Protein AF-A0A3E0GYR3-F1 (afdb_monomer_lite)

Secondary structure (DSSP, 8-state):
--S--S-PPPSEEEEEEEEETTEEEEEEEEE-TTS-EEESSSTT-EEEBSSHHHHHHHHHHT---TTTTT-TT--TTTPPPSEEEEHHHHT-TTS-HHHHHHHHHHHHHHHHHTT--S-SSHHHHHHHHHHHEEE-GGGS-TTSTTTSTTTT-SEEEEEEEETTEEEEEEEEHHHHH---SS---BS-STT--EEBSSHHHHHHHHTSTT-HHHHSSTT---SGGGGS-SEEEEGGG--TT-TTSHHHHHHHHHHHHHHS-GGGG---S---HHHHHHHHHHHHHHHHHHTTT-EE-

pLDDT: mean 76.57, std 15.12, range [26.47, 97.25]

Structure (mmCIF, N/CA/C/O backbone):
data_AF-A0A3E0GYR3-F1
#
_entry.id   AF-A0A3E0GYR3-F1
#
loop_
_atom_site.group_PDB
_atom_site.id
_atom_site.type_symbol
_atom_site.label_atom_id
_atom_site.label_alt_id
_atom_site.label_comp_id
_atom_site.label_asym_id
_atom_site.label_entity_id
_atom_site.label_seq_id
_atom_site.pdbx_PDB_ins_code
_atom_site.Cartn_x
_atom_site.Cartn_y
_atom_site.Cartn_z
_atom_site.occupancy
_atom_site.B_iso_or_equiv
_atom_site.auth_seq_id
_atom_site.auth_comp_id
_atom_site.auth_asym_id
_atom_site.auth_atom_id
_atom_site.pdbx_PDB_model_num
ATOM 1 N N . MET A 1 1 ? 38.341 -3.680 -1.804 1.00 33.34 1 MET A N 1
ATOM 2 C CA . MET A 1 1 ? 36.900 -3.405 -1.669 1.00 33.34 1 MET A CA 1
ATOM 3 C C . MET A 1 1 ? 36.206 -4.503 -2.429 1.00 33.34 1 MET A C 1
ATOM 5 O O . MET A 1 1 ? 36.528 -4.699 -3.591 1.00 33.34 1 MET A O 1
ATOM 9 N N . ASP A 1 2 ? 35.433 -5.303 -1.711 1.00 26.47 2 ASP A N 1
ATOM 10 C CA . ASP A 1 2 ? 34.734 -6.471 -2.236 1.00 26.47 2 ASP A CA 1
ATOM 11 C C . ASP A 1 2 ? 33.527 -5.980 -3.048 1.00 26.47 2 ASP A C 1
ATOM 13 O O . ASP A 1 2 ? 32.798 -5.110 -2.576 1.00 26.47 2 ASP A O 1
ATOM 17 N N . VAL A 1 3 ? 33.331 -6.494 -4.261 1.00 30.94 3 VAL A N 1
ATOM 18 C CA . VAL A 1 3 ? 32.345 -6.014 -5.261 1.00 30.94 3 VAL A CA 1
ATOM 19 C C . VAL A 1 3 ? 30.900 -6.416 -4.887 1.00 30.94 3 VAL A C 1
ATOM 21 O O . VAL A 1 3 ? 29.985 -6.342 -5.685 1.00 30.94 3 VAL A O 1
ATOM 24 N N . ARG A 1 4 ? 30.658 -6.816 -3.634 1.00 36.50 4 ARG A N 1
ATOM 25 C CA . ARG A 1 4 ? 29.369 -7.326 -3.129 1.00 36.50 4 ARG A CA 1
ATOM 26 C C . ARG A 1 4 ? 28.503 -6.268 -2.439 1.00 36.50 4 ARG A C 1
ATOM 28 O O . ARG A 1 4 ? 27.653 -6.614 -1.630 1.00 36.50 4 ARG A O 1
ATOM 35 N N . ASN A 1 5 ? 28.755 -4.990 -2.709 1.00 43.59 5 ASN A N 1
ATOM 36 C CA . ASN A 1 5 ? 28.020 -3.865 -2.120 1.00 43.59 5 ASN A CA 1
ATOM 37 C C . ASN A 1 5 ? 27.373 -2.992 -3.211 1.00 43.59 5 ASN A C 1
ATOM 39 O O . ASN A 1 5 ? 27.304 -1.777 -3.070 1.00 43.59 5 ASN A O 1
ATOM 43 N N . THR A 1 6 ? 26.992 -3.608 -4.334 1.00 51.56 6 THR A N 1
ATOM 44 C CA . THR A 1 6 ? 26.521 -2.951 -5.566 1.00 51.56 6 THR A CA 1
ATOM 45 C C . THR A 1 6 ? 25.043 -2.564 -5.546 1.00 51.56 6 THR A C 1
ATOM 47 O O . THR A 1 6 ? 24.565 -2.014 -6.526 1.00 51.56 6 THR A O 1
ATOM 50 N N . GLY A 1 7 ? 24.305 -2.835 -4.464 1.00 69.38 7 GLY A N 1
ATOM 51 C CA . GLY A 1 7 ? 22.879 -2.494 -4.368 1.00 69.38 7 GLY A CA 1
ATOM 52 C C . GLY A 1 7 ? 21.954 -3.334 -5.259 1.00 69.38 7 GLY A C 1
ATOM 53 O O . GLY A 1 7 ? 20.740 -3.222 -5.134 1.00 69.38 7 GLY A O 1
ATOM 54 N N . VAL A 1 8 ? 22.509 -4.215 -6.098 1.00 78.50 8 VAL A N 1
ATOM 55 C CA . VAL A 1 8 ? 21.745 -5.154 -6.925 1.00 78.50 8 VAL A CA 1
ATOM 56 C C . VAL A 1 8 ? 21.226 -6.304 -6.046 1.00 78.50 8 VAL A C 1
ATOM 58 O O . VAL A 1 8 ? 21.999 -6.847 -5.243 1.00 78.50 8 VAL A O 1
ATOM 61 N N . PRO A 1 9 ? 19.939 -6.684 -6.160 1.00 85.69 9 PRO A N 1
ATOM 62 C CA . PRO A 1 9 ? 19.384 -7.826 -5.443 1.00 85.69 9 PRO A CA 1
ATOM 63 C C . PRO A 1 9 ? 20.113 -9.132 -5.787 1.00 85.69 9 PRO A C 1
ATOM 65 O O . PRO A 1 9 ? 20.732 -9.264 -6.841 1.00 85.69 9 PRO A O 1
ATOM 68 N N . ALA A 1 10 ? 20.028 -10.135 -4.911 1.00 89.81 10 ALA A N 1
ATOM 69 C CA . ALA A 1 10 ? 20.531 -11.467 -5.255 1.00 89.81 10 ALA A CA 1
ATOM 70 C C . ALA A 1 10 ? 19.731 -12.062 -6.437 1.00 89.81 10 ALA A C 1
ATOM 72 O O . ALA A 1 10 ? 18.551 -11.727 -6.578 1.00 89.81 10 ALA A O 1
ATOM 73 N N . PRO A 1 11 ? 20.318 -12.970 -7.241 1.00 92.56 11 PRO A N 1
ATOM 74 C CA . PRO A 1 11 ? 19.598 -13.619 -8.331 1.00 92.56 11 PRO A CA 1
ATOM 75 C C . PRO A 1 11 ? 18.278 -14.248 -7.867 1.00 92.56 11 PRO A C 1
ATOM 77 O O . PRO A 1 11 ? 18.233 -14.910 -6.824 1.00 92.56 11 PRO A O 1
ATOM 80 N N . GLY A 1 12 ? 17.213 -14.034 -8.636 1.00 91.81 12 GLY A N 1
ATOM 81 C CA . GLY A 1 12 ? 15.857 -14.470 -8.317 1.00 91.81 12 GLY A CA 1
ATOM 82 C C . GLY A 1 12 ? 14.785 -13.460 -8.722 1.00 91.81 12 GLY A C 1
ATOM 83 O O . GLY A 1 12 ? 15.059 -12.471 -9.401 1.00 91.81 12 GLY A O 1
ATOM 84 N N . LEU A 1 13 ? 13.555 -13.728 -8.288 1.00 92.62 13 LEU A N 1
ATOM 85 C CA . LEU A 1 13 ? 12.396 -12.871 -8.522 1.00 92.62 13 LEU A CA 1
ATOM 86 C C . LEU A 1 13 ? 12.092 -12.021 -7.295 1.00 92.62 13 LEU A C 1
ATOM 88 O O . LEU A 1 13 ? 12.067 -12.514 -6.166 1.00 92.62 13 LEU A O 1
ATOM 92 N N . TRP A 1 14 ? 11.814 -10.750 -7.545 1.00 92.00 14 TRP A N 1
ATOM 93 C CA . TRP A 1 14 ? 11.594 -9.733 -6.535 1.00 92.00 14 TRP A CA 1
ATOM 94 C C . TRP A 1 14 ? 10.319 -8.973 -6.850 1.00 92.00 14 TRP A C 1
ATOM 96 O O . TRP A 1 14 ? 10.160 -8.415 -7.934 1.00 92.00 14 TRP A O 1
ATOM 106 N N . LEU A 1 15 ? 9.412 -8.923 -5.878 1.00 91.44 15 LEU A N 1
ATOM 107 C CA . LEU A 1 15 ? 8.297 -7.994 -5.941 1.00 91.44 15 LEU A CA 1
ATOM 108 C C . LEU A 1 15 ? 8.830 -6.583 -5.681 1.00 91.44 15 LEU A C 1
ATOM 110 O O . LEU A 1 15 ? 9.558 -6.364 -4.708 1.00 91.44 15 LEU A O 1
ATOM 114 N N . MET A 1 16 ? 8.457 -5.637 -6.534 1.00 92.50 16 MET A N 1
ATOM 115 C CA . MET A 1 16 ? 8.940 -4.264 -6.469 1.00 92.50 16 MET A CA 1
ATOM 116 C C . MET A 1 16 ? 7.773 -3.286 -6.533 1.00 92.50 16 MET A C 1
ATOM 118 O O . MET A 1 16 ? 6.882 -3.416 -7.375 1.00 92.50 16 MET A O 1
ATOM 122 N N . GLY A 1 17 ? 7.783 -2.306 -5.633 1.00 90.62 17 GLY A N 1
ATOM 123 C CA . GLY A 1 17 ? 6.927 -1.133 -5.748 1.00 90.62 17 GLY A CA 1
ATOM 124 C C . GLY A 1 17 ? 7.540 -0.139 -6.725 1.00 90.62 17 GLY A C 1
ATOM 125 O O . GLY A 1 17 ? 8.752 0.071 -6.712 1.00 90.62 17 GLY A O 1
ATOM 126 N N . VAL A 1 18 ? 6.714 0.487 -7.556 1.00 91.12 18 VAL A N 1
ATOM 127 C CA . VAL A 1 18 ? 7.156 1.560 -8.452 1.00 91.12 18 VAL A CA 1
ATOM 128 C C . VAL A 1 18 ? 6.232 2.755 -8.291 1.00 91.12 18 VAL A C 1
ATOM 130 O O . VAL A 1 18 ? 5.006 2.607 -8.330 1.00 91.12 18 VAL A O 1
ATOM 133 N N . ARG A 1 19 ? 6.822 3.941 -8.124 1.00 87.12 19 ARG A N 1
ATOM 134 C CA . ARG A 1 19 ? 6.114 5.219 -8.134 1.00 87.12 19 ARG A CA 1
ATOM 135 C C . ARG A 1 19 ? 6.671 6.125 -9.219 1.00 87.12 19 ARG A C 1
ATOM 137 O O . ARG A 1 19 ? 7.857 6.432 -9.258 1.00 87.12 19 ARG A O 1
ATOM 144 N N . LEU A 1 20 ? 5.762 6.552 -10.078 1.00 87.88 20 LEU A N 1
ATOM 145 C CA . LEU A 1 20 ? 5.934 7.541 -11.127 1.00 87.88 20 LEU A CA 1
ATOM 146 C C . LEU A 1 20 ? 4.997 8.719 -10.812 1.00 87.88 20 LEU A C 1
ATOM 148 O O . LEU A 1 20 ? 4.094 8.588 -9.988 1.00 87.88 20 LEU A O 1
ATOM 152 N N . ALA A 1 21 ? 5.165 9.848 -11.501 1.00 79.50 21 ALA A N 1
ATOM 153 C CA . ALA A 1 21 ? 4.445 11.091 -11.190 1.00 79.50 21 ALA A CA 1
ATOM 154 C C . ALA A 1 21 ? 2.904 10.959 -11.146 1.00 79.50 21 ALA A C 1
ATOM 156 O O . ALA A 1 21 ? 2.248 11.603 -10.334 1.00 79.50 21 ALA A O 1
ATOM 157 N N . GLU A 1 22 ? 2.311 10.132 -12.013 1.00 80.94 22 GLU A N 1
ATOM 158 C CA . GLU A 1 22 ? 0.849 9.951 -12.101 1.00 80.94 22 GLU A CA 1
ATOM 159 C C . GLU A 1 22 ? 0.408 8.492 -11.899 1.00 80.94 22 GLU A C 1
ATOM 161 O O . GLU A 1 22 ? -0.774 8.175 -12.021 1.00 80.94 22 GLU A O 1
ATOM 166 N N . MET A 1 23 ? 1.346 7.582 -11.623 1.00 83.56 23 MET A N 1
ATOM 167 C CA . MET A 1 23 ? 1.076 6.146 -11.544 1.00 83.56 23 MET A CA 1
ATOM 168 C C . MET A 1 23 ? 1.883 5.517 -10.418 1.00 83.56 23 MET A C 1
ATOM 170 O O . MET A 1 23 ? 3.073 5.778 -10.264 1.00 83.56 23 MET A O 1
ATOM 174 N N . SER A 1 24 ? 1.258 4.625 -9.662 1.00 86.88 24 SER A N 1
ATOM 175 C CA . SER A 1 24 ? 1.957 3.815 -8.670 1.00 86.88 24 SER A CA 1
ATOM 176 C C . SER A 1 24 ? 1.371 2.418 -8.632 1.00 86.88 24 SER A C 1
ATOM 178 O O . SER A 1 24 ? 0.174 2.249 -8.861 1.00 86.88 24 SER A O 1
ATOM 180 N N . GLY A 1 25 ? 2.206 1.431 -8.343 1.00 87.25 25 GLY A N 1
ATOM 181 C CA . GLY A 1 25 ? 1.768 0.047 -8.275 1.00 87.25 25 GLY A CA 1
ATOM 182 C C . GLY A 1 25 ? 2.920 -0.913 -8.036 1.00 87.25 25 GLY A C 1
ATOM 183 O O . GLY A 1 25 ? 3.979 -0.540 -7.526 1.00 87.25 25 GLY A O 1
ATOM 184 N N . LEU A 1 26 ? 2.686 -2.161 -8.409 1.00 91.38 26 LEU A N 1
ATOM 185 C CA . LEU A 1 26 ? 3.571 -3.292 -8.215 1.00 91.38 26 LEU A CA 1
ATOM 186 C C . LEU A 1 26 ? 3.983 -3.882 -9.559 1.00 91.38 26 LEU A C 1
ATOM 188 O O . LEU A 1 26 ? 3.209 -3.904 -10.516 1.00 91.38 26 LEU A O 1
ATOM 192 N N . THR A 1 27 ? 5.200 -4.401 -9.602 1.00 96.00 27 THR A N 1
ATOM 193 C CA . THR A 1 27 ? 5.708 -5.209 -10.708 1.00 96.00 27 THR A CA 1
ATOM 194 C C . THR A 1 27 ? 6.648 -6.287 -10.171 1.00 96.00 27 THR A C 1
ATOM 196 O O . THR A 1 27 ? 7.005 -6.277 -8.988 1.00 96.00 27 THR A O 1
ATOM 199 N N . VAL A 1 28 ? 7.065 -7.217 -11.028 1.00 95.25 28 VAL A N 1
ATOM 200 C CA . VAL A 1 28 ? 8.081 -8.219 -10.685 1.00 95.25 28 VAL A CA 1
ATOM 201 C C . VAL A 1 28 ? 9.364 -7.912 -11.438 1.00 95.25 28 VAL A C 1
ATOM 203 O O . VAL A 1 28 ? 9.349 -7.743 -12.655 1.00 95.25 28 VAL A O 1
ATOM 206 N N . LEU A 1 29 ? 10.468 -7.853 -10.703 1.00 94.94 29 LEU A N 1
ATOM 207 C CA . LEU A 1 29 ? 11.824 -7.774 -11.224 1.00 94.94 29 LEU A CA 1
ATOM 208 C C . LEU A 1 29 ? 12.470 -9.155 -11.123 1.00 94.94 29 LEU A C 1
ATOM 210 O O . LEU A 1 29 ? 12.480 -9.769 -10.058 1.00 94.94 29 LEU A O 1
ATOM 214 N N . GLU A 1 30 ? 13.055 -9.623 -12.209 1.00 94.56 30 GLU A N 1
ATOM 215 C CA . GLU A 1 30 ? 13.951 -10.765 -12.216 1.00 94.56 30 GLU A CA 1
ATOM 216 C C . GLU A 1 30 ? 15.395 -10.290 -12.316 1.00 94.56 30 GLU A C 1
ATOM 218 O O . GLU A 1 30 ? 15.739 -9.487 -13.184 1.00 94.56 30 GLU A O 1
ATOM 223 N N . VAL A 1 31 ? 16.235 -10.842 -11.446 1.00 94.19 31 VAL A N 1
ATOM 224 C CA . VAL A 1 31 ? 17.689 -10.738 -11.522 1.00 94.19 31 VAL A CA 1
ATOM 225 C C . VAL A 1 31 ? 18.227 -12.108 -11.917 1.00 94.19 31 VAL A C 1
ATOM 227 O O . VAL A 1 31 ? 18.121 -13.067 -11.148 1.00 94.19 31 VAL A O 1
ATOM 230 N N . ALA A 1 32 ? 18.783 -12.225 -13.118 1.00 92.50 32 ALA A N 1
ATOM 231 C CA . ALA A 1 32 ? 19.376 -13.467 -13.595 1.00 92.50 32 ALA A CA 1
ATOM 232 C C . ALA A 1 32 ? 20.734 -13.754 -12.920 1.00 92.50 32 ALA A C 1
ATOM 234 O O . ALA A 1 32 ? 21.337 -12.896 -12.276 1.00 92.50 32 ALA A O 1
ATOM 235 N N . GLU A 1 33 ? 21.251 -14.979 -13.075 1.00 91.81 33 GLU A N 1
ATOM 236 C CA . GLU A 1 33 ? 22.566 -15.359 -12.525 1.00 91.81 33 GLU A CA 1
ATOM 237 C C . GLU A 1 33 ? 23.735 -14.571 -13.136 1.00 91.81 33 GLU A C 1
ATOM 239 O O . GLU A 1 33 ? 24.784 -14.445 -12.505 1.00 91.81 33 GLU A O 1
ATOM 244 N N . ASP A 1 34 ? 23.565 -14.058 -14.357 1.00 92.44 34 ASP A N 1
ATOM 245 C CA . ASP A 1 34 ? 24.532 -13.198 -15.044 1.00 92.44 34 ASP A CA 1
ATOM 246 C C . ASP A 1 34 ? 24.321 -11.704 -14.756 1.00 92.44 34 ASP A C 1
ATOM 248 O O . ASP A 1 34 ? 24.911 -10.868 -15.436 1.00 92.44 34 ASP A O 1
ATOM 252 N N . GLU A 1 35 ? 23.506 -11.392 -13.743 1.00 88.81 35 GLU A N 1
ATOM 253 C CA . GLU A 1 35 ? 23.135 -10.041 -13.310 1.00 88.81 35 GLU A CA 1
ATOM 254 C C . GLU A 1 35 ? 22.279 -9.266 -14.328 1.00 88.81 35 GLU A C 1
ATOM 256 O O . GLU A 1 35 ? 21.992 -8.093 -14.102 1.00 88.81 35 GLU A O 1
ATOM 261 N N . SER A 1 36 ? 21.804 -9.905 -15.408 1.00 92.06 36 SER A N 1
ATOM 262 C CA . SER A 1 36 ? 20.836 -9.267 -16.305 1.00 92.06 36 SER A CA 1
ATOM 263 C C . SER A 1 36 ? 19.477 -9.075 -15.626 1.00 92.06 36 SER A C 1
ATOM 265 O O . SER A 1 36 ? 19.015 -9.920 -14.852 1.00 92.06 36 SER A O 1
ATOM 267 N N . LEU A 1 37 ? 18.840 -7.939 -15.917 1.00 94.00 37 LEU A N 1
ATOM 268 C CA . LEU A 1 37 ? 17.571 -7.539 -15.320 1.00 94.00 37 LEU A CA 1
ATOM 269 C C . LEU A 1 37 ? 16.428 -7.662 -16.325 1.00 94.00 37 LEU A C 1
ATOM 271 O O . LEU A 1 37 ? 16.539 -7.229 -17.473 1.00 94.00 37 LEU A O 1
ATOM 275 N N . ARG A 1 38 ? 15.304 -8.221 -15.877 1.00 95.00 38 ARG A N 1
ATOM 276 C CA . ARG A 1 38 ? 14.044 -8.247 -16.632 1.00 95.00 38 ARG A CA 1
ATOM 277 C C . ARG A 1 38 ? 12.907 -7.801 -15.730 1.00 95.00 38 ARG A C 1
ATOM 279 O O . ARG A 1 38 ? 12.867 -8.171 -14.563 1.00 95.00 38 ARG A O 1
ATOM 286 N N . VAL A 1 39 ? 11.966 -7.031 -16.259 1.00 96.19 39 VAL A N 1
ATOM 287 C CA . VAL A 1 39 ? 10.762 -6.619 -15.524 1.00 96.19 39 VAL A CA 1
ATOM 288 C C . VAL A 1 39 ? 9.528 -7.222 -16.169 1.00 96.19 39 VAL A C 1
ATOM 290 O O . VAL A 1 39 ? 9.485 -7.368 -17.391 1.00 96.19 39 VAL A O 1
ATOM 293 N N . LEU A 1 40 ? 8.534 -7.579 -15.358 1.00 96.75 40 LEU A N 1
ATOM 294 C CA . LEU A 1 40 ? 7.247 -8.089 -15.814 1.00 96.75 40 LEU A CA 1
ATOM 295 C C . LEU A 1 40 ? 6.595 -7.080 -16.757 1.00 96.75 40 LEU A C 1
ATOM 297 O O . LEU A 1 40 ? 6.274 -5.965 -16.356 1.00 96.75 40 LEU A O 1
ATOM 301 N N . GLY A 1 41 ? 6.399 -7.474 -18.010 1.00 96.56 41 GLY A N 1
ATOM 302 C CA . GLY A 1 41 ? 5.953 -6.564 -19.054 1.00 96.56 41 GLY A CA 1
ATOM 303 C C . GLY A 1 41 ? 6.051 -7.171 -20.449 1.00 96.56 41 GLY A C 1
ATOM 304 O O . GLY A 1 41 ? 6.446 -8.333 -20.599 1.00 96.56 41 GLY A O 1
ATOM 305 N N . PRO A 1 42 ? 5.710 -6.399 -21.491 1.00 94.25 42 PRO A N 1
ATOM 306 C CA . PRO A 1 42 ? 6.110 -6.728 -22.852 1.00 94.25 42 PRO A CA 1
ATOM 307 C C . PRO A 1 42 ? 7.637 -6.590 -23.003 1.00 94.25 42 PRO A C 1
ATOM 309 O O . PRO A 1 42 ? 8.315 -6.030 -22.145 1.00 94.25 42 PRO A O 1
ATOM 312 N N . GLU A 1 43 ? 8.200 -7.072 -24.111 1.00 90.00 43 GLU A N 1
ATOM 313 C CA . GLU A 1 43 ? 9.632 -6.904 -24.397 1.00 90.00 43 GLU A CA 1
ATOM 314 C C . GLU A 1 43 ? 10.023 -5.412 -24.397 1.00 90.00 43 GLU A C 1
ATOM 316 O O . GLU A 1 43 ? 9.488 -4.623 -25.179 1.00 90.00 43 GLU A O 1
ATOM 321 N N . GLY A 1 44 ? 10.935 -5.025 -23.495 1.00 87.88 44 GLY A N 1
ATOM 322 C CA . GLY A 1 44 ? 11.379 -3.636 -23.325 1.00 87.88 44 GLY A CA 1
ATOM 323 C C . GLY A 1 44 ? 10.352 -2.699 -22.677 1.00 87.88 44 GLY A C 1
ATOM 324 O O . GLY A 1 44 ? 10.505 -1.486 -22.772 1.00 87.88 44 GLY A O 1
ATOM 325 N N . GLY A 1 45 ? 9.297 -3.227 -22.052 1.00 94.50 45 GLY A N 1
ATOM 326 C CA . GLY A 1 45 ? 8.323 -2.438 -21.300 1.00 94.50 45 GLY A CA 1
ATOM 327 C C . GLY A 1 45 ? 7.988 -3.060 -19.951 1.00 94.50 45 GLY A C 1
ATOM 328 O O . GLY A 1 45 ? 8.431 -4.157 -19.626 1.00 94.50 45 GLY A O 1
ATOM 329 N N . MET A 1 46 ? 7.174 -2.353 -19.172 1.00 97.25 46 MET A N 1
ATOM 330 C CA . MET A 1 46 ? 6.781 -2.765 -17.826 1.00 97.25 46 MET A CA 1
ATOM 331 C C . MET A 1 46 ? 5.262 -2.748 -17.685 1.00 97.25 46 MET A C 1
ATOM 333 O O . MET A 1 46 ? 4.601 -1.781 -18.064 1.00 97.25 46 MET A O 1
ATOM 337 N N . TYR A 1 47 ? 4.713 -3.801 -17.091 1.00 97.19 47 TYR A N 1
ATOM 338 C CA . TYR A 1 47 ? 3.376 -3.790 -16.523 1.00 97.19 47 TYR A CA 1
ATOM 339 C C . TYR A 1 47 ? 3.434 -3.318 -15.076 1.00 97.19 47 TYR A C 1
ATOM 341 O O . TYR A 1 47 ? 4.268 -3.774 -14.289 1.00 97.19 47 TYR A O 1
ATOM 349 N N . LEU A 1 48 ? 2.526 -2.405 -14.747 1.00 94.75 48 LEU A N 1
ATOM 350 C CA . LEU A 1 48 ? 2.326 -1.900 -13.400 1.00 94.75 48 LEU A CA 1
ATOM 351 C C . LEU A 1 48 ? 0.917 -2.269 -12.942 1.00 94.75 48 LEU A C 1
ATOM 353 O O . LEU A 1 48 ? -0.060 -1.941 -13.615 1.00 94.75 48 LEU A O 1
ATOM 357 N N . PHE A 1 49 ? 0.822 -2.949 -11.806 1.00 90.94 49 PHE A N 1
ATOM 358 C CA . PHE A 1 49 ? -0.440 -3.416 -11.245 1.00 90.94 49 PHE A CA 1
ATOM 359 C C . PHE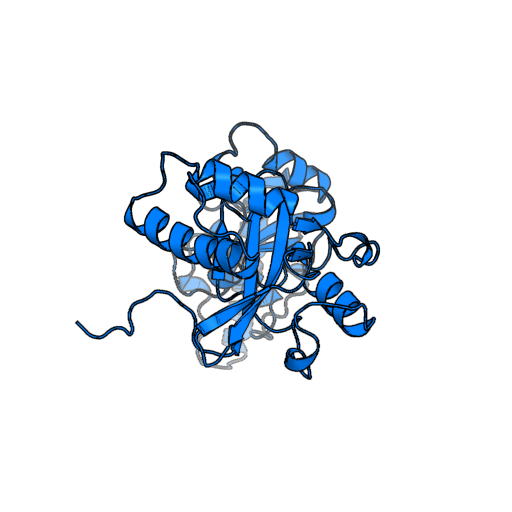 A 1 49 ? -0.788 -2.612 -9.993 1.00 90.94 49 PHE A C 1
ATOM 361 O O . PHE A 1 49 ? 0.040 -2.547 -9.081 1.00 90.94 49 PHE A O 1
ATOM 368 N N . PRO A 1 50 ? -1.9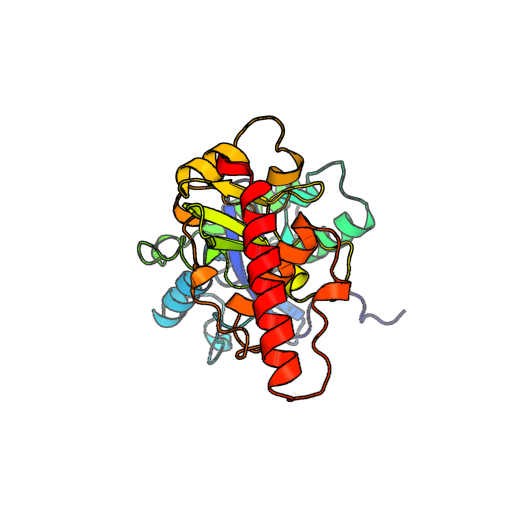84 -2.012 -9.903 1.00 82.88 50 PRO A N 1
ATOM 369 C CA . PRO A 1 50 ? -2.410 -1.318 -8.689 1.00 82.88 50 PRO A CA 1
ATOM 370 C C . PRO A 1 50 ? -2.415 -2.230 -7.451 1.00 82.88 50 PRO A C 1
ATOM 372 O O . PRO A 1 50 ? -2.021 -1.794 -6.364 1.00 82.88 50 PRO A O 1
ATOM 375 N N . THR A 1 51 ? -2.808 -3.502 -7.609 1.00 78.62 51 THR A N 1
ATOM 376 C CA . THR A 1 51 ? -2.880 -4.481 -6.514 1.00 78.62 51 THR A CA 1
ATOM 377 C C . THR A 1 51 ? -2.114 -5.781 -6.789 1.00 78.62 51 THR A C 1
ATOM 379 O O . THR A 1 51 ? -1.820 -6.154 -7.927 1.00 78.62 51 THR A O 1
ATOM 382 N N . ARG A 1 52 ? -1.804 -6.529 -5.715 1.00 83.06 52 ARG A N 1
ATOM 383 C CA . ARG A 1 52 ? -1.216 -7.881 -5.822 1.00 83.06 52 ARG A CA 1
ATOM 384 C C . ARG A 1 52 ? -2.174 -8.871 -6.479 1.00 83.06 52 ARG A C 1
ATOM 386 O O . ARG A 1 52 ? -1.715 -9.760 -7.190 1.00 83.06 52 ARG A O 1
ATOM 393 N N . HIS A 1 53 ? -3.477 -8.739 -6.232 1.00 79.38 53 HIS A N 1
ATOM 394 C CA . HIS A 1 53 ? -4.469 -9.636 -6.815 1.00 79.38 53 HIS A CA 1
ATOM 395 C C . HIS A 1 53 ? -4.650 -9.382 -8.309 1.00 79.38 53 HIS A C 1
ATOM 397 O O . HIS A 1 53 ? -4.676 -10.357 -9.049 1.00 79.38 53 HIS A O 1
ATOM 403 N N . GLY A 1 54 ? -4.670 -8.125 -8.768 1.00 84.31 54 GLY A N 1
ATOM 404 C CA . GLY A 1 54 ? -4.680 -7.821 -10.203 1.00 84.31 54 GLY A CA 1
ATOM 405 C C . GLY A 1 54 ? -3.476 -8.439 -10.920 1.00 84.31 54 GLY A C 1
ATOM 406 O O . GLY A 1 54 ? -3.613 -9.091 -11.954 1.00 84.31 54 GLY A O 1
ATOM 407 N N . MET A 1 55 ? -2.292 -8.355 -10.307 1.00 89.75 55 MET A N 1
ATOM 408 C CA . MET A 1 55 ? -1.102 -9.031 -10.828 1.00 89.75 55 MET A CA 1
ATOM 409 C C . MET A 1 55 ? -1.222 -10.563 -10.806 1.00 89.75 55 MET A C 1
ATOM 411 O O . MET A 1 55 ? -0.831 -11.221 -11.767 1.00 89.75 55 MET A O 1
ATOM 415 N N . ALA A 1 56 ? -1.764 -11.153 -9.737 1.00 85.00 56 ALA A N 1
ATOM 416 C CA . ALA A 1 56 ? -1.982 -12.597 -9.654 1.00 85.00 56 ALA A CA 1
ATOM 417 C C . ALA A 1 56 ? -2.990 -13.094 -10.707 1.00 85.00 56 ALA A C 1
ATOM 419 O O . ALA A 1 56 ? -2.750 -14.121 -11.343 1.00 85.00 56 ALA A O 1
ATOM 420 N N . ASP A 1 57 ? -4.077 -12.351 -10.928 1.00 84.81 57 ASP A N 1
ATOM 421 C CA . ASP A 1 57 ? -5.086 -12.634 -11.951 1.00 84.81 57 ASP A CA 1
ATOM 422 C C . ASP A 1 57 ? -4.472 -12.530 -13.360 1.00 84.81 57 ASP A C 1
ATOM 424 O O . ASP A 1 57 ? -4.734 -13.386 -14.210 1.00 84.81 57 ASP A O 1
ATOM 428 N N . PHE A 1 58 ? -3.590 -11.549 -13.595 1.00 92.12 58 PHE A N 1
ATOM 429 C CA . PHE A 1 58 ? -2.814 -11.441 -14.834 1.00 92.12 58 PHE A CA 1
ATOM 430 C C . PHE A 1 58 ? -1.922 -12.659 -15.064 1.00 92.12 58 PHE A C 1
ATOM 432 O O . PHE A 1 58 ? -2.018 -13.296 -16.114 1.00 92.12 58 PHE A O 1
ATOM 439 N N . LEU A 1 59 ? -1.116 -13.044 -14.074 1.00 90.81 59 LEU A N 1
ATOM 440 C CA . LEU A 1 59 ? -0.238 -14.212 -14.182 1.00 90.81 59 LEU A CA 1
ATOM 441 C C . LEU A 1 59 ? -1.042 -15.505 -14.405 1.00 90.81 59 LEU A C 1
ATOM 443 O O . LEU A 1 59 ? -0.661 -16.352 -15.209 1.00 90.81 59 LEU A O 1
ATOM 447 N N . ALA A 1 60 ? -2.200 -15.644 -13.753 1.00 86.25 60 ALA A N 1
ATOM 448 C CA . ALA A 1 60 ? -3.088 -16.792 -13.927 1.00 86.25 60 ALA A CA 1
ATOM 449 C C . ALA A 1 60 ? -3.780 -16.835 -15.303 1.00 86.25 60 ALA A C 1
ATOM 451 O O . ALA A 1 60 ? -4.225 -17.904 -15.733 1.00 86.25 60 ALA A O 1
ATOM 452 N N . SER A 1 61 ? -3.887 -15.697 -15.996 1.00 88.56 61 SER A N 1
ATOM 453 C CA . SER A 1 61 ? -4.519 -15.617 -17.317 1.00 88.56 61 SER A CA 1
ATOM 454 C C . SER A 1 61 ? -3.679 -16.239 -18.436 1.00 88.56 61 SER A C 1
ATOM 456 O O . SER A 1 61 ? -4.236 -16.638 -19.463 1.00 88.56 61 SER A O 1
ATOM 458 N N . GLY A 1 62 ? -2.360 -16.350 -18.233 1.00 88.19 62 GLY A N 1
ATOM 459 C CA . GLY A 1 62 ? -1.413 -16.809 -19.249 1.00 88.19 62 GLY A CA 1
ATOM 460 C C . GLY A 1 62 ? -1.200 -15.805 -20.386 1.00 88.19 62 GLY A C 1
ATOM 461 O O . GLY A 1 62 ? -0.849 -16.207 -21.498 1.00 88.19 62 GLY A O 1
ATOM 462 N N . GLU A 1 63 ? -1.468 -14.516 -20.154 1.00 91.50 63 GLU A N 1
ATOM 463 C CA . GLU A 1 63 ? -1.083 -13.472 -21.100 1.00 91.50 63 GLU A CA 1
ATOM 464 C C . GLU A 1 63 ? 0.447 -13.427 -21.279 1.00 91.50 63 GLU A C 1
ATOM 466 O O . GLU A 1 63 ? 1.179 -13.535 -20.297 1.00 91.50 63 GLU A O 1
ATOM 471 N N . PRO A 1 64 ? 0.956 -13.240 -22.513 1.00 91.75 64 PRO A N 1
ATOM 472 C CA . PRO A 1 64 ? 2.394 -13.209 -22.758 1.00 91.75 64 PRO A CA 1
ATOM 473 C C . PRO A 1 64 ? 3.109 -12.088 -22.000 1.00 91.75 64 PRO A C 1
ATOM 475 O O . PRO A 1 64 ? 2.660 -10.940 -22.001 1.00 91.75 64 PRO A O 1
ATOM 478 N N . HIS A 1 65 ? 4.278 -12.402 -21.444 1.00 94.19 65 HIS A N 1
ATOM 479 C CA . HIS A 1 65 ? 5.159 -11.438 -20.793 1.00 94.19 65 HIS A CA 1
ATOM 480 C C . HIS A 1 65 ? 6.629 -11.885 -20.827 1.00 94.19 65 HIS A C 1
ATOM 482 O O . HIS A 1 65 ? 6.953 -13.039 -21.091 1.00 94.19 65 HIS A O 1
ATOM 488 N N . SER A 1 66 ? 7.534 -10.963 -20.518 1.00 93.00 66 SER A N 1
ATOM 489 C CA . SER A 1 66 ? 8.996 -11.135 -20.486 1.00 93.00 66 SER A CA 1
ATOM 490 C C . SER A 1 66 ? 9.519 -12.195 -19.497 1.00 93.00 66 SER A C 1
ATOM 492 O O . SER A 1 66 ? 10.630 -12.693 -19.684 1.00 93.00 66 SER A O 1
ATOM 494 N N . LEU A 1 67 ? 8.741 -12.533 -18.459 1.00 92.06 67 LEU A N 1
ATOM 495 C CA . LEU A 1 67 ? 9.136 -13.441 -17.365 1.00 92.06 67 LEU A CA 1
ATOM 496 C C . LEU A 1 67 ? 8.561 -14.874 -17.453 1.00 92.06 67 LEU A C 1
ATOM 498 O O . LEU A 1 67 ? 8.546 -15.582 -16.448 1.00 92.06 67 LEU A O 1
ATOM 502 N N . ASP A 1 68 ? 8.045 -15.300 -18.610 1.00 80.19 68 ASP A N 1
ATOM 503 C CA . ASP A 1 68 ? 7.250 -16.542 -18.761 1.00 80.19 68 ASP A CA 1
ATOM 504 C C . ASP A 1 68 ? 7.982 -17.811 -18.261 1.00 80.19 68 ASP A C 1
ATOM 506 O O . ASP A 1 68 ? 7.379 -18.697 -17.666 1.00 80.19 68 ASP A O 1
ATOM 510 N N . ASP A 1 69 ? 9.313 -17.858 -18.385 1.00 76.06 69 ASP A N 1
ATOM 511 C CA . ASP A 1 69 ? 10.130 -19.004 -17.953 1.00 76.06 69 ASP A CA 1
ATOM 512 C C . ASP A 1 69 ? 10.445 -19.037 -16.439 1.00 76.06 69 ASP A C 1
ATOM 514 O O . ASP A 1 69 ? 10.957 -20.040 -15.937 1.00 76.06 69 ASP A O 1
ATOM 518 N N . GLY A 1 70 ? 10.208 -17.939 -15.710 1.00 73.38 70 GLY A N 1
ATOM 519 C CA . GLY A 1 70 ? 10.656 -17.763 -14.320 1.00 73.38 70 GLY A CA 1
ATOM 520 C C . GLY A 1 70 ? 9.543 -17.778 -13.271 1.00 73.38 70 GLY A C 1
ATOM 521 O O . GLY A 1 70 ? 9.811 -18.043 -12.101 1.00 73.38 70 GLY A O 1
ATOM 522 N N . MET A 1 71 ? 8.297 -17.508 -13.667 1.00 82.00 71 MET A N 1
ATOM 523 C CA . MET A 1 71 ? 7.192 -17.224 -12.736 1.00 82.00 71 MET A CA 1
ATOM 524 C C . MET A 1 71 ? 6.494 -18.468 -12.156 1.00 82.00 71 MET A C 1
ATOM 526 O O . MET A 1 71 ? 5.606 -18.338 -11.307 1.00 82.00 71 MET A O 1
ATOM 530 N N . ASP A 1 72 ? 6.896 -19.675 -12.563 1.00 76.06 72 ASP A N 1
ATOM 531 C CA . ASP A 1 72 ? 6.302 -20.932 -12.102 1.00 76.06 72 ASP A CA 1
ATOM 532 C C . ASP A 1 72 ? 6.383 -21.083 -10.570 1.00 76.06 72 ASP A C 1
ATOM 534 O O . ASP A 1 72 ? 7.442 -21.302 -9.979 1.00 76.06 72 ASP A O 1
ATOM 538 N N . GLY A 1 73 ? 5.221 -21.020 -9.912 1.00 69.62 73 GLY A N 1
ATOM 539 C CA . GLY A 1 73 ? 5.096 -21.230 -8.467 1.00 69.62 73 GLY A CA 1
ATOM 540 C C . GLY A 1 73 ? 5.357 -19.998 -7.598 1.00 69.62 73 GLY A C 1
ATOM 541 O O . GLY A 1 73 ? 5.407 -20.138 -6.373 1.00 69.62 73 GLY A O 1
ATOM 542 N N . VAL A 1 74 ? 5.488 -18.807 -8.190 1.00 80.38 74 VAL A N 1
ATOM 543 C CA . VAL A 1 74 ? 5.558 -17.555 -7.429 1.00 80.38 74 VAL A CA 1
ATOM 544 C C . VAL A 1 74 ? 4.161 -17.137 -6.984 1.00 80.38 74 VAL A C 1
ATOM 546 O O . VAL A 1 74 ? 3.314 -16.756 -7.787 1.00 80.38 74 VAL A O 1
ATOM 549 N N . ASP A 1 75 ? 3.929 -17.176 -5.675 1.00 82.38 75 ASP A N 1
ATOM 550 C CA . ASP A 1 75 ? 2.733 -16.601 -5.072 1.00 82.38 75 ASP A CA 1
ATOM 551 C C . ASP A 1 75 ? 2.960 -15.117 -4.766 1.00 82.38 75 ASP A C 1
ATOM 553 O O . ASP A 1 75 ? 3.384 -14.735 -3.675 1.00 82.38 75 ASP A O 1
ATOM 557 N N . VAL A 1 76 ? 2.665 -14.266 -5.747 1.00 82.19 76 VAL A N 1
ATOM 558 C CA . VAL A 1 76 ? 2.804 -12.810 -5.605 1.00 82.19 76 VAL A CA 1
ATOM 559 C C . VAL A 1 76 ? 1.855 -12.197 -4.569 1.00 82.19 76 VAL A C 1
ATOM 561 O O . VAL A 1 76 ? 2.042 -11.045 -4.187 1.00 82.19 76 VAL A O 1
ATOM 564 N N . THR A 1 77 ? 0.847 -12.935 -4.085 1.00 73.69 77 THR A N 1
ATOM 565 C CA . THR A 1 77 ? -0.110 -12.412 -3.096 1.00 73.69 77 THR A CA 1
ATOM 566 C C . THR A 1 77 ? 0.447 -12.412 -1.673 1.00 73.69 77 THR A C 1
ATOM 568 O O . THR A 1 77 ? 0.068 -11.561 -0.865 1.00 73.69 77 THR A O 1
ATOM 571 N N . SER A 1 78 ? 1.386 -13.314 -1.371 1.00 70.12 78 SER A N 1
ATOM 572 C CA . SER A 1 78 ? 1.959 -13.496 -0.031 1.00 70.12 78 SER A CA 1
ATOM 573 C C . SER A 1 78 ? 3.358 -12.902 0.154 1.00 70.12 78 SER A C 1
ATOM 575 O O . SER A 1 78 ? 3.875 -12.895 1.273 1.00 70.12 78 SER A O 1
ATOM 577 N N . VAL A 1 79 ? 3.965 -12.383 -0.915 1.00 73.50 79 VAL A N 1
ATOM 578 C CA . VAL A 1 79 ? 5.300 -11.774 -0.892 1.00 73.50 79 VAL A CA 1
ATOM 579 C C . VAL A 1 79 ? 5.186 -10.262 -0.689 1.00 73.50 79 VAL A C 1
ATOM 581 O O . VAL A 1 79 ? 4.406 -9.593 -1.361 1.00 73.50 79 VAL A O 1
ATOM 584 N N . GLU A 1 80 ? 5.972 -9.716 0.239 1.00 72.56 80 GLU A N 1
ATOM 585 C CA . GLU A 1 80 ? 6.116 -8.267 0.419 1.00 72.56 80 GLU A CA 1
ATOM 586 C C . GLU A 1 80 ? 7.122 -7.684 -0.591 1.00 72.56 80 GLU A C 1
ATOM 588 O O . GLU A 1 80 ? 8.108 -8.358 -0.908 1.00 72.56 80 GLU A O 1
ATOM 593 N N . PRO A 1 81 ? 6.920 -6.448 -1.095 1.00 78.12 81 PRO A N 1
ATOM 594 C CA . PRO A 1 81 ? 7.893 -5.784 -1.947 1.00 78.12 81 PRO A CA 1
ATOM 595 C C . PRO A 1 81 ? 9.236 -5.659 -1.232 1.00 78.12 81 PRO A C 1
ATOM 597 O O . PRO A 1 81 ? 9.319 -5.101 -0.139 1.00 78.12 81 PRO A O 1
ATOM 600 N N . GLY A 1 82 ? 10.291 -6.181 -1.853 1.00 77.38 82 GLY A N 1
ATOM 601 C CA . GLY A 1 82 ? 11.646 -6.083 -1.308 1.00 77.38 82 GLY A CA 1
ATOM 602 C C . GLY A 1 82 ? 12.301 -4.727 -1.571 1.00 77.38 82 GLY A C 1
ATOM 603 O O . GLY A 1 82 ? 13.246 -4.369 -0.873 1.00 77.38 82 GLY A O 1
ATOM 604 N N . TYR A 1 83 ? 11.797 -3.996 -2.571 1.00 85.50 83 TYR A N 1
ATOM 605 C CA . TYR A 1 83 ? 12.372 -2.762 -3.109 1.00 85.50 83 TYR A CA 1
ATOM 606 C C . TYR A 1 83 ? 11.277 -1.788 -3.558 1.00 85.50 83 TYR A C 1
ATOM 608 O O . TYR A 1 83 ? 10.153 -2.206 -3.873 1.00 85.50 83 TYR A O 1
ATOM 616 N N . LEU A 1 84 ? 11.619 -0.500 -3.613 1.00 87.06 84 LEU A N 1
ATOM 617 C CA . LEU A 1 84 ? 10.732 0.593 -3.986 1.00 87.06 84 LEU A CA 1
ATOM 618 C C . LEU A 1 84 ? 11.441 1.618 -4.889 1.00 87.06 84 LEU A C 1
ATOM 620 O O . LEU A 1 84 ? 12.132 2.528 -4.433 1.00 87.06 84 LEU A O 1
ATOM 624 N N . ALA A 1 85 ? 11.178 1.529 -6.188 1.00 90.62 85 ALA A N 1
ATOM 625 C CA . ALA A 1 85 ? 11.619 2.522 -7.159 1.00 90.62 85 ALA A CA 1
ATOM 626 C C . ALA A 1 85 ? 10.697 3.752 -7.121 1.00 90.62 85 ALA A C 1
ATOM 628 O O . ALA A 1 85 ? 9.674 3.799 -7.812 1.00 90.62 85 ALA A O 1
ATOM 629 N N . ASP A 1 86 ? 11.038 4.732 -6.284 1.00 89.94 86 ASP A N 1
ATOM 630 C CA . ASP A 1 86 ? 10.271 5.968 -6.120 1.00 89.94 86 ASP A CA 1
ATOM 631 C C . ASP A 1 86 ? 10.887 7.136 -6.898 1.00 89.94 86 ASP A C 1
ATOM 633 O O . ASP A 1 86 ? 11.737 7.877 -6.403 1.00 89.94 86 ASP A O 1
ATOM 637 N N . PHE A 1 87 ? 10.453 7.305 -8.146 1.00 89.12 87 PHE A N 1
ATOM 638 C CA . PHE A 1 87 ? 10.913 8.417 -8.969 1.00 89.12 87 PHE A CA 1
ATOM 639 C C . PHE A 1 87 ? 10.343 9.754 -8.480 1.00 89.12 87 PHE A C 1
ATOM 641 O O . PHE A 1 87 ? 10.992 10.782 -8.628 1.00 89.12 87 PHE A O 1
ATOM 648 N N . ASP A 1 88 ? 9.151 9.768 -7.888 1.00 85.06 88 ASP A N 1
ATOM 649 C CA . ASP A 1 88 ? 8.536 11.015 -7.426 1.00 85.06 88 ASP A CA 1
ATOM 650 C C . ASP A 1 88 ? 9.322 11.600 -6.242 1.00 85.06 88 ASP A C 1
ATOM 652 O O . ASP A 1 88 ? 9.707 12.769 -6.256 1.00 85.06 88 ASP A O 1
ATOM 656 N N . LEU A 1 89 ? 9.690 10.741 -5.284 1.00 82.56 89 LEU A N 1
ATOM 657 C CA . LEU A 1 89 ? 10.490 11.124 -4.122 1.00 82.56 89 LEU A CA 1
ATOM 658 C C . LEU A 1 89 ? 11.900 11.595 -4.503 1.00 82.56 89 LEU A C 1
ATOM 660 O O . LEU A 1 89 ? 12.427 12.504 -3.876 1.00 82.56 89 LEU A O 1
ATOM 664 N N . LEU A 1 90 ? 12.514 11.044 -5.556 1.00 82.75 90 LEU A N 1
ATOM 665 C CA . LEU A 1 90 ? 13.830 11.517 -6.008 1.00 82.75 90 LEU A CA 1
ATOM 666 C C . LEU A 1 90 ? 13.804 12.968 -6.534 1.00 82.75 90 LEU A C 1
ATOM 668 O O . LEU A 1 90 ? 14.840 13.631 -6.582 1.00 82.75 90 LEU A O 1
ATOM 672 N N . GLY A 1 91 ? 12.633 13.458 -6.955 1.00 78.38 91 GLY A N 1
ATOM 673 C CA . GLY A 1 91 ? 12.436 14.847 -7.367 1.00 78.38 91 GLY A CA 1
ATOM 674 C C . GLY A 1 91 ? 12.279 15.827 -6.200 1.00 78.38 91 GLY A C 1
ATOM 675 O O . GLY A 1 91 ? 12.280 17.041 -6.429 1.00 78.38 91 GLY A O 1
ATOM 676 N N . ASP A 1 92 ? 12.139 15.326 -4.971 1.00 83.56 92 ASP A N 1
ATOM 677 C CA . ASP A 1 92 ? 11.913 16.137 -3.781 1.00 83.56 92 ASP A CA 1
ATOM 678 C C . ASP A 1 92 ? 13.237 16.758 -3.280 1.00 83.56 92 ASP A C 1
ATOM 680 O O . ASP A 1 92 ? 14.186 16.036 -2.957 1.00 83.56 92 ASP A O 1
ATOM 684 N N . PRO A 1 93 ? 13.341 18.102 -3.206 1.00 83.44 93 PRO A N 1
ATOM 685 C CA . PRO A 1 93 ? 14.549 18.778 -2.735 1.00 83.44 93 PRO A CA 1
ATOM 686 C C . PRO A 1 93 ? 14.876 18.539 -1.252 1.00 83.44 93 PRO A C 1
ATOM 688 O O . PRO A 1 93 ? 15.988 18.879 -0.838 1.00 83.44 93 PRO A O 1
ATOM 691 N N . ASP A 1 94 ? 13.937 18.013 -0.462 1.00 88.88 94 ASP A N 1
ATOM 692 C CA . ASP A 1 94 ? 14.099 17.785 0.976 1.00 88.88 94 ASP A CA 1
ATOM 693 C C . ASP A 1 94 ? 14.622 16.375 1.318 1.00 88.88 94 ASP A C 1
ATOM 695 O O . ASP A 1 94 ? 14.932 16.101 2.482 1.00 88.88 94 ASP A O 1
ATOM 699 N N . VAL A 1 95 ? 14.781 15.489 0.326 1.00 82.31 95 VAL A N 1
ATOM 700 C CA . VAL A 1 95 ? 15.363 14.150 0.518 1.00 82.31 95 VAL A CA 1
ATOM 701 C C . VAL A 1 95 ? 16.869 14.253 0.750 1.00 82.31 95 VAL A C 1
ATOM 703 O O . VAL A 1 95 ? 17.588 14.946 0.026 1.00 82.31 95 VAL A O 1
ATOM 706 N N . ASP A 1 96 ? 17.370 13.563 1.778 1.00 91.88 96 ASP A N 1
ATOM 707 C CA . ASP A 1 96 ? 18.801 13.560 2.067 1.00 91.88 96 ASP A CA 1
ATOM 708 C C . ASP A 1 96 ? 19.609 12.785 1.014 1.00 91.88 96 ASP A C 1
ATOM 710 O O . ASP A 1 96 ? 19.097 11.925 0.302 1.00 91.88 96 ASP A O 1
ATOM 714 N N . GLU A 1 97 ? 20.897 13.109 0.893 1.00 87.62 97 GLU A N 1
ATOM 715 C CA . GLU A 1 97 ? 21.763 12.573 -0.164 1.00 87.62 97 GLU A CA 1
ATOM 716 C C . GLU A 1 97 ? 21.935 11.044 -0.090 1.00 87.62 97 GLU A C 1
ATOM 718 O O . GLU A 1 97 ? 22.053 10.394 -1.132 1.00 87.62 97 GLU A O 1
ATOM 723 N N . ASP A 1 98 ? 21.916 10.461 1.115 1.00 86.50 98 ASP A N 1
ATOM 724 C CA . ASP A 1 98 ? 22.063 9.015 1.304 1.00 86.50 98 ASP A CA 1
ATOM 725 C C . ASP A 1 98 ? 20.775 8.285 0.882 1.00 86.50 98 ASP A C 1
ATOM 727 O O . ASP A 1 98 ? 20.835 7.279 0.163 1.00 86.50 98 ASP A O 1
ATOM 731 N N . ASP A 1 99 ? 19.608 8.815 1.262 1.00 85.38 99 ASP A N 1
ATOM 732 C CA . ASP A 1 99 ? 18.309 8.297 0.830 1.00 85.38 99 ASP A CA 1
ATOM 733 C C . ASP A 1 99 ? 18.089 8.490 -0.673 1.00 85.38 99 ASP A C 1
ATOM 735 O O . ASP A 1 99 ? 17.663 7.550 -1.348 1.00 85.38 99 ASP A O 1
ATOM 739 N N . ALA A 1 100 ? 18.467 9.642 -1.233 1.00 85.94 100 ALA A N 1
ATOM 740 C CA . ALA A 1 100 ? 18.429 9.882 -2.672 1.00 85.94 100 ALA A CA 1
ATOM 741 C C . ALA A 1 100 ? 19.310 8.876 -3.429 1.00 85.94 100 ALA A C 1
ATOM 743 O O . ALA A 1 100 ? 18.881 8.310 -4.433 1.00 85.94 100 ALA A O 1
ATOM 744 N N . ALA A 1 101 ? 20.522 8.583 -2.943 1.00 87.06 101 ALA A N 1
ATOM 745 C CA . ALA A 1 101 ? 21.403 7.594 -3.565 1.00 87.06 101 ALA A CA 1
ATOM 746 C C . ALA A 1 101 ? 20.823 6.170 -3.508 1.00 87.06 101 ALA A C 1
ATOM 748 O O . ALA A 1 101 ? 20.924 5.412 -4.482 1.00 87.06 101 ALA A O 1
ATOM 749 N N . ARG A 1 102 ? 20.189 5.801 -2.386 1.00 87.75 102 ARG A N 1
ATOM 750 C CA . ARG A 1 102 ? 19.500 4.513 -2.237 1.00 87.75 102 ARG A CA 1
ATOM 751 C C . ARG A 1 102 ? 18.310 4.408 -3.192 1.00 87.75 102 ARG A C 1
ATOM 753 O O . ARG A 1 102 ? 18.247 3.453 -3.961 1.00 87.75 102 ARG A O 1
ATOM 760 N N . ILE A 1 103 ? 17.416 5.396 -3.188 1.00 87.12 103 ILE A N 1
ATOM 761 C CA . ILE A 1 103 ? 16.236 5.444 -4.065 1.00 87.12 103 ILE A CA 1
ATOM 762 C C . ILE A 1 103 ? 16.670 5.423 -5.530 1.00 87.12 103 ILE A C 1
ATOM 764 O O . ILE A 1 103 ? 16.120 4.668 -6.324 1.00 87.12 103 ILE A O 1
ATOM 768 N N . TRP A 1 104 ? 17.710 6.180 -5.887 1.00 91.56 104 TRP A N 1
ATOM 769 C CA . TRP A 1 104 ? 18.249 6.172 -7.242 1.00 91.56 104 TRP A CA 1
ATOM 770 C C . TRP A 1 104 ? 18.749 4.788 -7.657 1.00 91.56 104 TRP A C 1
ATOM 772 O O . TRP A 1 104 ? 18.494 4.365 -8.780 1.00 91.56 104 TRP A O 1
ATOM 782 N N . THR A 1 105 ? 19.401 4.053 -6.752 1.00 90.81 105 THR A N 1
ATOM 783 C CA . THR A 1 105 ? 19.832 2.670 -7.013 1.00 90.81 105 THR A CA 1
ATOM 784 C C . THR A 1 105 ? 18.637 1.761 -7.311 1.00 90.81 105 THR A C 1
ATOM 786 O O . THR A 1 105 ? 18.690 0.977 -8.252 1.00 90.81 105 THR A O 1
ATOM 789 N N . GLU A 1 106 ? 17.539 1.898 -6.565 1.00 92.12 106 GLU A N 1
ATOM 790 C CA . GLU A 1 106 ? 16.307 1.127 -6.786 1.00 92.12 106 GLU A CA 1
ATOM 791 C C . GLU A 1 106 ? 15.605 1.533 -8.098 1.00 92.12 106 GLU A C 1
ATOM 793 O O . GLU A 1 106 ? 15.168 0.673 -8.863 1.00 92.12 106 GLU A O 1
ATOM 798 N N . CYS A 1 107 ? 15.581 2.828 -8.430 1.00 93.69 107 CYS A N 1
ATOM 799 C CA . CYS A 1 107 ? 15.086 3.333 -9.713 1.00 93.69 107 CYS A CA 1
ATOM 800 C C . CYS A 1 107 ? 15.920 2.831 -10.900 1.00 93.69 107 CYS A C 1
ATOM 802 O O . CYS A 1 107 ? 15.358 2.505 -11.947 1.00 93.69 107 CYS A O 1
ATOM 804 N N . LEU A 1 108 ? 17.244 2.723 -10.748 1.00 93.56 108 LEU A N 1
ATOM 805 C CA . LEU A 1 108 ? 18.126 2.196 -11.790 1.00 93.56 108 LEU A CA 1
ATOM 806 C C . LEU A 1 108 ? 17.807 0.740 -12.144 1.00 93.56 108 LEU A C 1
ATOM 808 O O . LEU A 1 108 ? 17.889 0.394 -13.320 1.00 93.56 108 LEU A O 1
ATOM 812 N N . LEU A 1 109 ? 17.361 -0.076 -11.181 1.00 94.00 109 LEU A N 1
ATOM 813 C CA . LEU A 1 109 ? 16.913 -1.444 -11.465 1.00 94.00 109 LEU A CA 1
ATOM 814 C C . LEU A 1 109 ? 15.741 -1.452 -12.458 1.00 94.00 109 LEU A C 1
ATOM 816 O O . LEU A 1 109 ? 15.745 -2.233 -13.405 1.00 94.00 109 LEU A O 1
ATOM 820 N N . VAL A 1 110 ? 14.760 -0.555 -12.284 1.00 95.00 110 VAL A N 1
ATOM 821 C CA . VAL A 1 110 ? 13.623 -0.404 -13.216 1.00 95.00 110 VAL A CA 1
ATOM 822 C C . VAL A 1 110 ? 14.084 0.101 -14.577 1.00 95.00 110 VAL A C 1
ATOM 824 O O . VAL A 1 110 ? 13.649 -0.417 -15.605 1.00 95.00 110 VAL A O 1
ATOM 827 N N . VAL A 1 111 ? 14.944 1.121 -14.589 1.00 95.44 111 VAL A N 1
ATOM 828 C CA . VAL A 1 111 ? 15.472 1.735 -15.816 1.00 95.44 111 VAL A CA 1
ATOM 829 C C . VAL A 1 111 ? 16.177 0.681 -16.671 1.00 95.44 111 VAL A C 1
ATOM 831 O O . VAL A 1 111 ? 15.840 0.507 -17.844 1.00 95.44 111 VAL A O 1
ATOM 834 N N . GLU A 1 112 ? 17.104 -0.064 -16.073 1.00 95.12 112 GLU A N 1
ATOM 835 C CA . GLU A 1 112 ? 17.871 -1.102 -16.758 1.00 95.12 112 GLU A CA 1
ATOM 836 C C . GLU A 1 112 ? 16.987 -2.285 -17.174 1.00 95.12 112 GLU A C 1
ATOM 838 O O . GLU A 1 112 ? 17.071 -2.731 -18.318 1.00 95.12 112 GLU A O 1
ATOM 843 N N . ALA A 1 113 ? 16.060 -2.730 -16.317 1.00 94.81 113 ALA A N 1
ATOM 844 C CA . ALA A 1 113 ? 15.124 -3.805 -16.652 1.00 94.81 113 ALA A CA 1
ATOM 845 C C . ALA A 1 113 ? 14.158 -3.444 -17.798 1.00 94.81 113 ALA A C 1
ATOM 847 O O . ALA A 1 113 ? 13.689 -4.330 -18.514 1.00 94.81 113 ALA A O 1
ATOM 848 N N . CYS A 1 114 ? 13.882 -2.149 -18.001 1.00 95.69 114 CYS A N 1
ATOM 849 C CA . CYS A 1 114 ? 13.144 -1.630 -19.156 1.00 95.69 114 CYS A CA 1
ATOM 850 C C . CYS A 1 114 ? 14.022 -1.469 -20.416 1.00 95.69 114 CYS A C 1
ATOM 852 O O . CYS A 1 114 ? 13.546 -0.961 -21.431 1.00 95.69 114 CYS A O 1
ATOM 854 N N . GLY A 1 115 ? 15.304 -1.851 -20.375 1.00 94.44 115 GLY A N 1
ATOM 855 C CA . GLY A 1 115 ? 16.242 -1.709 -21.494 1.00 94.44 115 GLY A CA 1
ATOM 856 C C . GLY A 1 115 ? 16.622 -0.258 -21.812 1.00 94.44 115 GLY A C 1
ATOM 857 O O . GLY A 1 115 ? 16.985 0.065 -22.946 1.00 94.44 115 GLY A O 1
ATOM 858 N N . ILE A 1 116 ? 16.501 0.652 -20.843 1.00 94.38 116 ILE A N 1
ATOM 859 C CA . ILE A 1 116 ? 16.845 2.064 -21.022 1.00 94.38 116 ILE A CA 1
ATOM 860 C C . ILE A 1 116 ? 18.351 2.230 -20.826 1.00 94.38 116 ILE A C 1
ATOM 862 O O . ILE A 1 116 ? 18.846 2.368 -19.712 1.00 94.38 116 ILE A O 1
ATOM 866 N N . GLU A 1 117 ? 19.080 2.266 -21.936 1.00 92.12 117 GLU A N 1
ATOM 867 C CA . GLU A 1 117 ? 20.513 2.564 -21.926 1.00 92.12 117 GLU A CA 1
ATOM 868 C C . GLU A 1 117 ? 20.771 4.075 -21.758 1.00 92.12 117 GLU A C 1
ATOM 870 O O . GLU A 1 117 ? 20.073 4.905 -22.363 1.00 92.12 117 GLU A O 1
ATOM 875 N N . ASP A 1 118 ? 21.779 4.403 -20.938 1.00 88.25 118 ASP A N 1
ATOM 876 C CA . ASP A 1 118 ? 22.392 5.728 -20.745 1.00 88.25 118 ASP A CA 1
ATOM 877 C C . ASP A 1 118 ? 21.403 6.917 -20.708 1.00 88.25 118 ASP A C 1
ATOM 879 O O . ASP A 1 118 ? 21.459 7.806 -21.576 1.00 88.25 118 ASP A O 1
ATOM 883 N N . PRO A 1 119 ? 20.487 6.979 -19.717 1.00 90.00 119 PRO A N 1
ATOM 884 C CA . PRO A 1 119 ? 19.611 8.135 -19.564 1.00 90.00 119 PRO A CA 1
ATOM 885 C C . PRO A 1 119 ? 20.441 9.409 -19.367 1.00 90.00 119 PRO A C 1
ATOM 887 O O . PRO A 1 119 ? 21.401 9.446 -18.595 1.00 90.00 119 PRO A O 1
ATOM 890 N N . GLN A 1 120 ? 20.084 10.472 -20.086 1.00 90.06 120 GLN A N 1
ATOM 891 C CA . GLN A 1 120 ? 20.872 11.713 -20.096 1.00 90.06 120 GLN A CA 1
ATOM 892 C C . GLN A 1 120 ? 20.686 12.539 -18.816 1.00 90.06 120 GLN A C 1
ATOM 894 O O . GLN A 1 120 ? 21.524 13.383 -18.490 1.00 90.06 120 GLN A O 1
ATOM 899 N N . SER A 1 121 ? 19.585 12.309 -18.103 1.00 90.81 121 SER A N 1
ATOM 900 C CA . SER A 1 121 ? 19.283 12.879 -16.795 1.00 90.81 121 SER A CA 1
ATOM 901 C C . SER A 1 121 ? 18.272 12.006 -16.050 1.00 90.81 121 SER A C 1
ATOM 903 O O . SER A 1 121 ? 17.734 11.043 -16.603 1.00 90.81 121 SER A O 1
ATOM 905 N N . PHE A 1 122 ? 17.987 12.365 -14.799 1.00 89.06 122 PHE A N 1
ATOM 906 C CA . PHE A 1 122 ? 16.914 11.748 -14.027 1.00 89.06 122 PHE A CA 1
ATOM 907 C C . PHE A 1 122 ? 15.546 11.917 -14.715 1.00 89.06 122 PHE A C 1
ATOM 909 O O . PHE A 1 122 ? 14.797 10.956 -14.867 1.00 89.06 122 PHE A O 1
ATOM 916 N N . GLU A 1 123 ? 15.243 13.121 -15.200 1.00 92.12 123 GLU A N 1
ATOM 917 C CA . GLU A 1 123 ? 13.983 13.430 -15.879 1.00 92.12 123 GLU A CA 1
ATOM 918 C C . GLU A 1 123 ? 13.837 12.660 -17.197 1.00 92.12 123 GLU A C 1
ATOM 920 O O . GLU A 1 123 ? 12.734 12.238 -17.540 1.00 92.12 123 GLU A O 1
ATOM 925 N N . ASP A 1 124 ? 14.943 12.442 -17.920 1.00 93.56 124 ASP A N 1
ATOM 926 C CA . ASP A 1 124 ? 14.967 11.582 -19.109 1.00 93.56 124 ASP A CA 1
ATOM 927 C C . ASP A 1 124 ? 14.667 10.122 -18.741 1.00 93.56 124 ASP A C 1
ATOM 929 O O . ASP A 1 124 ? 13.826 9.487 -19.380 1.00 93.56 124 ASP A O 1
ATOM 933 N N . ALA A 1 125 ? 15.282 9.603 -17.671 1.00 93.31 125 ALA A N 1
ATOM 934 C CA . ALA A 1 125 ? 14.997 8.260 -17.169 1.00 93.31 125 ALA A CA 1
ATOM 935 C C . ALA A 1 125 ? 13.514 8.101 -16.796 1.00 93.31 125 ALA A C 1
ATOM 937 O O . ALA A 1 125 ? 12.851 7.193 -17.299 1.00 93.31 125 ALA A O 1
ATOM 938 N N . LEU A 1 126 ? 12.972 9.018 -15.987 1.00 94.00 126 LEU A N 1
ATOM 939 C CA . LEU A 1 126 ? 11.566 9.023 -15.572 1.00 94.00 126 LEU A CA 1
ATOM 940 C C . LEU A 1 126 ? 10.618 9.084 -16.776 1.00 94.00 126 LEU A C 1
ATOM 942 O O . LEU A 1 126 ? 9.680 8.290 -16.865 1.00 94.00 126 LEU A O 1
ATOM 946 N N . ALA A 1 127 ? 10.864 9.990 -17.726 1.00 94.56 127 ALA A N 1
ATOM 947 C CA . ALA A 1 127 ? 10.024 10.127 -18.913 1.00 94.56 127 ALA A CA 1
ATOM 948 C C . ALA A 1 127 ? 10.028 8.850 -19.770 1.00 94.56 127 ALA A C 1
ATOM 950 O O . ALA A 1 127 ? 8.974 8.423 -20.247 1.00 94.56 127 ALA A O 1
ATOM 951 N N . ARG A 1 128 ? 11.196 8.216 -19.940 1.00 96.19 128 ARG A N 1
ATOM 952 C CA . ARG A 1 128 ? 11.341 6.975 -20.713 1.00 96.19 128 ARG A CA 1
ATOM 953 C C . ARG A 1 128 ? 10.690 5.784 -20.009 1.00 96.19 128 ARG A C 1
ATOM 955 O O . ARG A 1 128 ? 9.935 5.069 -20.661 1.00 96.19 128 ARG A O 1
ATOM 962 N N . VAL A 1 129 ? 10.900 5.609 -18.701 1.00 96.19 129 VAL A N 1
ATOM 963 C CA . VAL A 1 129 ? 10.217 4.566 -17.910 1.00 96.19 129 VAL A CA 1
ATOM 964 C C . VAL A 1 129 ? 8.705 4.754 -17.990 1.00 96.19 129 VAL A C 1
ATOM 966 O O . VAL A 1 129 ? 7.985 3.813 -18.314 1.00 96.19 129 VAL A O 1
ATOM 969 N N . THR A 1 130 ? 8.217 5.980 -17.787 1.00 94.81 130 THR A N 1
ATOM 970 C CA . THR A 1 130 ? 6.782 6.298 -17.860 1.00 94.81 130 THR A CA 1
ATOM 971 C C . THR A 1 130 ? 6.197 5.945 -19.227 1.00 94.81 130 THR A C 1
ATOM 973 O O . THR A 1 130 ? 5.140 5.328 -19.297 1.00 94.81 130 THR A O 1
ATOM 976 N N . ALA A 1 131 ? 6.898 6.269 -20.318 1.00 95.81 131 ALA A N 1
ATOM 977 C CA . ALA A 1 131 ? 6.447 5.960 -21.675 1.00 95.81 131 ALA A CA 1
ATOM 978 C C . ALA A 1 131 ? 6.413 4.452 -21.994 1.00 95.81 131 ALA A C 1
ATOM 980 O O . ALA A 1 131 ? 5.659 4.035 -22.873 1.00 95.81 131 ALA A O 1
ATOM 981 N N . LEU A 1 132 ? 7.227 3.650 -21.303 1.00 96.44 132 LEU A N 1
ATOM 982 C CA . LEU A 1 132 ? 7.297 2.191 -21.446 1.00 96.44 132 LEU A CA 1
ATOM 983 C C . LEU A 1 132 ? 6.409 1.445 -20.437 1.00 96.44 132 LEU A C 1
ATOM 985 O O . LEU A 1 132 ? 6.286 0.220 -20.505 1.00 96.44 132 LEU A O 1
ATOM 989 N N . THR A 1 133 ? 5.784 2.174 -19.511 1.00 96.38 133 THR A N 1
ATOM 990 C CA . THR A 1 133 ? 4.920 1.613 -18.476 1.00 96.38 133 THR A CA 1
ATOM 991 C C . THR A 1 133 ? 3.487 1.515 -18.980 1.00 96.38 133 THR A C 1
ATOM 993 O O . THR A 1 133 ? 2.901 2.491 -19.441 1.00 96.38 133 THR A O 1
ATOM 996 N N . THR A 1 134 ? 2.896 0.332 -18.850 1.00 95.88 134 THR A N 1
ATOM 997 C CA . THR A 1 134 ? 1.467 0.102 -19.068 1.00 95.88 134 THR A CA 1
ATOM 998 C C . THR A 1 134 ? 0.826 -0.279 -17.739 1.00 95.88 134 THR A C 1
ATOM 1000 O O . THR A 1 134 ? 1.138 -1.329 -17.178 1.00 95.88 134 THR A O 1
ATOM 1003 N N . CYS A 1 135 ? -0.073 0.565 -17.236 1.00 93.00 135 CYS A N 1
ATOM 1004 C CA . CYS A 1 135 ? -0.911 0.206 -16.096 1.00 93.00 135 CYS A CA 1
ATOM 1005 C C . CYS A 1 135 ? -1.906 -0.886 -16.522 1.00 93.00 135 CYS A C 1
ATOM 1007 O O . CYS A 1 135 ? -2.528 -0.760 -17.578 1.00 93.00 135 CYS A O 1
ATOM 1009 N N . ARG A 1 136 ? -2.024 -1.956 -15.732 1.00 92.56 136 ARG A N 1
ATOM 1010 C CA . ARG A 1 136 ? -2.930 -3.091 -15.977 1.00 92.56 136 ARG A CA 1
ATOM 1011 C C . ARG A 1 136 ? -4.098 -3.088 -14.989 1.00 92.56 136 ARG A C 1
ATOM 1013 O O . ARG A 1 136 ? -4.315 -4.049 -14.254 1.00 92.56 136 ARG A O 1
ATOM 1020 N N . ASP A 1 137 ? -4.837 -1.981 -14.964 1.00 83.44 137 ASP A N 1
ATOM 1021 C CA . ASP A 1 137 ? -6.091 -1.844 -14.210 1.00 83.44 137 ASP A CA 1
ATOM 1022 C C . ASP A 1 137 ? -7.218 -2.730 -14.779 1.00 83.44 137 ASP A C 1
ATOM 1024 O O . ASP A 1 137 ? -8.190 -3.042 -14.098 1.00 83.44 137 ASP A O 1
ATOM 1028 N N . ASP A 1 138 ? -7.060 -3.220 -16.012 1.00 82.31 138 ASP A N 1
ATOM 1029 C CA . ASP A 1 138 ? -7.954 -4.170 -16.675 1.00 82.31 138 ASP A CA 1
ATOM 1030 C C . ASP A 1 138 ? -8.022 -5.545 -15.989 1.00 82.31 138 ASP A C 1
ATOM 1032 O O . ASP A 1 138 ? -8.989 -6.284 -16.194 1.00 82.31 138 ASP A O 1
ATOM 1036 N N . PHE A 1 139 ? -7.027 -5.867 -15.160 1.00 82.69 139 PHE A N 1
ATOM 1037 C CA . PHE A 1 139 ? -6.987 -7.071 -14.329 1.00 82.69 139 PHE A CA 1
ATOM 1038 C C . PHE A 1 139 ? -7.495 -6.846 -12.904 1.00 82.69 139 PHE A C 1
ATOM 1040 O O . PHE A 1 139 ? -7.600 -7.796 -12.129 1.00 82.69 139 PHE A O 1
ATOM 1047 N N . GLU A 1 140 ? -7.870 -5.616 -12.559 1.00 71.62 140 GLU A N 1
ATOM 1048 C CA . GLU A 1 140 ? -8.524 -5.338 -11.291 1.00 71.62 140 GLU A CA 1
ATOM 1049 C C . GLU A 1 140 ? -9.978 -5.818 -11.360 1.00 71.62 140 GLU A C 1
ATOM 1051 O O . GLU A 1 140 ? -10.806 -5.362 -12.157 1.00 71.62 140 GLU A O 1
ATOM 1056 N N . GLN A 1 141 ? -10.332 -6.765 -10.495 1.00 57.31 141 GLN A N 1
ATOM 1057 C CA . GLN A 1 141 ? -11.735 -7.100 -10.300 1.00 57.31 141 GLN A CA 1
ATOM 1058 C C . GLN A 1 141 ? -12.455 -5.891 -9.670 1.00 57.31 141 GLN A C 1
ATOM 1060 O O . GLN A 1 141 ? -11.937 -5.298 -8.721 1.00 57.31 141 GLN A O 1
ATOM 1065 N N . PRO A 1 142 ? -13.673 -5.530 -10.119 1.00 48.81 142 PRO A N 1
ATOM 1066 C CA . PRO A 1 142 ? -14.424 -4.425 -9.530 1.00 48.81 142 PRO A CA 1
ATOM 1067 C C . PRO A 1 142 ? -14.540 -4.574 -8.002 1.00 48.81 142 PRO A C 1
ATOM 1069 O O . PRO A 1 142 ? -15.179 -5.510 -7.513 1.00 48.81 142 PRO A O 1
ATOM 1072 N N . GLY A 1 143 ? -13.910 -3.657 -7.257 1.00 48.19 143 GLY A N 1
ATOM 1073 C CA . GLY A 1 143 ? -13.840 -3.665 -5.789 1.00 48.19 143 GLY A CA 1
ATOM 1074 C C . GLY A 1 143 ? -12.564 -4.262 -5.165 1.00 48.19 143 GLY A C 1
ATOM 1075 O O . GLY A 1 143 ? -12.528 -4.402 -3.941 1.00 48.19 143 GLY A 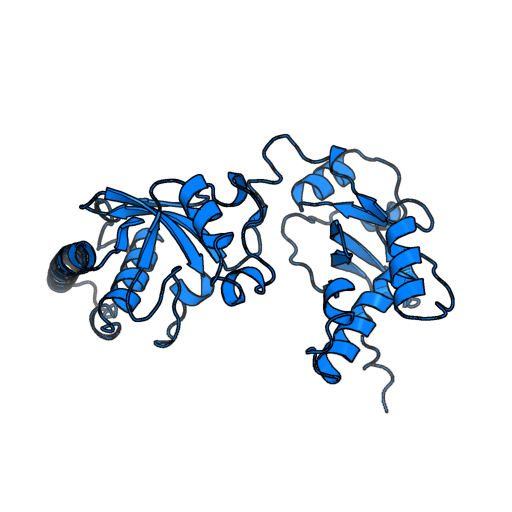O 1
ATOM 1076 N N . TYR A 1 144 ? -11.538 -4.627 -5.950 1.00 44.31 144 TYR A N 1
ATOM 1077 C CA . TYR A 1 144 ? -10.240 -5.118 -5.442 1.00 44.31 144 TYR A CA 1
ATOM 1078 C C . TYR A 1 144 ? -9.217 -4.018 -5.148 1.00 44.31 144 TYR A C 1
ATOM 1080 O O . TYR A 1 144 ? -8.562 -4.102 -4.106 1.00 44.31 144 TYR A O 1
ATOM 1088 N N . GLU A 1 145 ? -9.192 -2.934 -5.937 1.00 48.50 145 GLU A N 1
ATOM 1089 C CA . GLU A 1 145 ? -8.478 -1.684 -5.599 1.00 48.50 145 GLU A CA 1
ATOM 1090 C C . GLU A 1 145 ? -8.778 -1.234 -4.150 1.00 48.50 145 GLU A C 1
ATOM 1092 O O . GLU A 1 145 ? -7.934 -0.676 -3.455 1.00 48.50 145 GLU A O 1
ATOM 1097 N N . GLU A 1 146 ? -9.973 -1.573 -3.653 1.00 48.59 146 GLU A N 1
ATOM 1098 C CA . GLU A 1 146 ? -10.506 -1.192 -2.346 1.00 48.59 146 GLU A CA 1
ATOM 1099 C C . GLU A 1 146 ? -10.148 -2.169 -1.205 1.00 48.59 146 GLU A C 1
ATOM 1101 O O . GLU A 1 146 ? -10.098 -1.760 -0.044 1.00 48.59 146 GLU A O 1
ATOM 1106 N N . ARG A 1 147 ? -9.908 -3.459 -1.496 1.00 44.34 147 ARG A N 1
ATOM 1107 C CA . ARG A 1 147 ? -9.669 -4.499 -0.468 1.00 44.34 147 ARG A CA 1
ATOM 1108 C C . ARG A 1 147 ? -8.199 -4.702 -0.134 1.00 44.34 147 ARG A C 1
ATOM 1110 O O . ARG A 1 147 ? -7.884 -4.981 1.022 1.00 44.34 147 ARG A O 1
ATOM 1117 N N . ASP A 1 148 ? -7.318 -4.509 -1.110 1.00 51.06 148 ASP A N 1
ATOM 1118 C CA . ASP A 1 148 ? -5.882 -4.749 -0.943 1.00 51.06 148 ASP A CA 1
ATOM 1119 C C . ASP A 1 148 ? -5.074 -3.483 -0.722 1.00 51.06 148 ASP A C 1
ATOM 1121 O O . ASP A 1 148 ? -3.883 -3.571 -0.421 1.00 51.06 148 ASP A O 1
ATOM 1125 N N . TYR A 1 149 ? -5.716 -2.311 -0.789 1.00 54.50 149 TYR A N 1
ATOM 1126 C CA . TYR A 1 149 ? -5.067 -1.056 -0.435 1.00 54.50 149 TYR A CA 1
ATOM 1127 C C . TYR A 1 149 ? -4.436 -1.136 0.961 1.00 54.50 149 TYR A C 1
ATOM 1129 O O . TYR A 1 149 ? -3.476 -0.448 1.209 1.00 54.50 149 TYR A O 1
ATOM 1137 N N . TRP A 1 150 ? -4.876 -1.980 1.892 1.00 59.47 150 TRP A N 1
ATOM 1138 C CA . TRP A 1 150 ? -4.205 -2.095 3.197 1.00 59.47 150 TRP A CA 1
ATOM 1139 C C . TRP A 1 150 ? -3.420 -3.400 3.396 1.00 59.47 150 TRP A C 1
ATOM 1141 O O . TRP A 1 150 ? -2.774 -3.565 4.429 1.00 59.47 150 TRP A O 1
ATOM 1151 N N . MET A 1 151 ? -3.416 -4.322 2.424 1.00 49.44 151 MET A N 1
ATOM 1152 C CA . MET A 1 151 ? -2.636 -5.561 2.538 1.00 49.44 151 MET A CA 1
ATOM 1153 C C . MET A 1 151 ? -1.131 -5.280 2.428 1.00 49.44 151 MET A C 1
ATOM 1155 O O . MET A 1 151 ? -0.681 -4.626 1.489 1.00 49.44 151 MET A O 1
ATOM 1159 N N . GLY A 1 152 ? -0.359 -5.779 3.399 1.00 50.44 152 GLY A N 1
ATOM 1160 C CA . GLY A 1 152 ? 1.075 -5.490 3.542 1.00 50.44 152 GLY A CA 1
ATOM 1161 C C . GLY A 1 152 ? 1.379 -4.138 4.199 1.00 50.44 152 GLY A C 1
ATOM 1162 O O . GLY A 1 152 ? 2.537 -3.743 4.284 1.00 50.44 152 GLY A O 1
ATOM 1163 N N . ARG A 1 153 ? 0.351 -3.411 4.663 1.00 63.69 153 ARG A N 1
ATOM 1164 C CA . ARG A 1 153 ? 0.500 -2.106 5.317 1.00 63.69 153 ARG A CA 1
ATOM 1165 C C . ARG A 1 153 ? 0.191 -2.227 6.800 1.00 63.69 153 ARG A C 1
ATOM 1167 O O . ARG A 1 153 ? -0.792 -2.850 7.196 1.00 63.69 153 ARG A O 1
ATOM 1174 N N . ASP A 1 154 ? 0.992 -1.558 7.619 1.00 67.56 154 ASP A N 1
ATOM 1175 C CA . ASP A 1 154 ? 0.751 -1.550 9.059 1.00 67.56 154 ASP A CA 1
ATOM 1176 C C . ASP A 1 154 ? -0.423 -0.656 9.442 1.00 67.56 154 ASP A C 1
ATOM 1178 O O . ASP A 1 154 ? -0.943 -0.812 10.533 1.00 67.56 154 ASP A O 1
ATOM 1182 N N . ILE A 1 155 ? -0.886 0.254 8.582 1.00 76.88 155 ILE A N 1
ATOM 1183 C CA . ILE A 1 155 ? -2.043 1.120 8.851 1.00 76.88 155 ILE A CA 1
ATOM 1184 C C . ILE A 1 155 ? -3.276 0.554 8.148 1.00 76.88 155 ILE A C 1
ATOM 1186 O O . ILE A 1 155 ? -3.166 0.097 7.022 1.00 76.88 155 ILE A O 1
ATOM 1190 N N . GLN A 1 156 ? -4.451 0.585 8.782 1.00 81.81 156 GLN A N 1
ATOM 1191 C CA . GLN A 1 156 ? -5.706 0.176 8.145 1.00 81.81 156 GLN A CA 1
ATOM 1192 C C . GLN A 1 156 ? -6.959 0.836 8.756 1.00 81.81 156 GLN A C 1
ATOM 1194 O O . GLN A 1 156 ? -6.966 1.172 9.944 1.00 81.81 156 GLN A O 1
ATOM 1199 N N . PRO A 1 157 ? -8.047 1.016 7.984 1.00 85.62 157 PRO A N 1
ATOM 1200 C CA . PRO A 1 157 ? -9.315 1.556 8.438 1.00 85.62 157 PRO A CA 1
ATOM 1201 C C . PRO A 1 157 ? -10.069 0.508 9.238 1.00 85.62 157 PRO A C 1
ATOM 1203 O O . PRO A 1 157 ? -10.320 -0.617 8.801 1.00 85.62 157 PRO A O 1
ATOM 1206 N N . VAL A 1 158 ? -10.475 0.905 10.435 1.00 86.12 158 VAL A N 1
ATOM 1207 C CA . VAL A 1 158 ? -11.175 0.048 11.380 1.00 86.12 158 VAL A CA 1
ATOM 1208 C C . VAL A 1 158 ? -12.464 0.719 11.806 1.00 86.12 158 VAL A C 1
ATOM 1210 O O . VAL A 1 158 ? -12.500 1.896 12.174 1.00 86.12 158 VAL A O 1
ATOM 1213 N N . ARG A 1 159 ? -13.542 -0.062 11.811 1.00 89.50 159 ARG A N 1
ATOM 1214 C CA . ARG A 1 159 ? -14.806 0.325 12.419 1.00 89.50 159 ARG A CA 1
ATOM 1215 C C . ARG A 1 159 ? -14.756 -0.043 13.886 1.00 89.50 159 ARG A C 1
ATOM 1217 O O . ARG A 1 159 ? -14.770 -1.219 14.242 1.00 89.50 159 ARG A O 1
ATOM 1224 N N . LEU A 1 160 ? -14.745 0.967 14.740 1.00 86.38 160 LEU A N 1
ATOM 1225 C CA . LEU A 1 160 ? -14.818 0.799 16.180 1.00 86.38 160 LEU A CA 1
ATOM 1226 C C . LEU A 1 160 ? -16.248 1.029 16.639 1.00 86.38 160 LEU A C 1
ATOM 1228 O O . LEU A 1 160 ? -16.833 2.089 16.413 1.00 86.38 160 LEU A O 1
ATOM 1232 N N . THR A 1 161 ? -16.809 0.033 17.316 1.00 84.50 161 THR A N 1
ATOM 1233 C CA . THR A 1 161 ? -18.096 0.172 17.989 1.00 84.50 161 THR A CA 1
ATOM 1234 C C . THR A 1 161 ? -17.876 0.279 19.488 1.00 84.50 161 THR A C 1
ATOM 1236 O O . THR A 1 161 ? -17.422 -0.653 20.152 1.00 84.50 161 THR A O 1
ATOM 1239 N N . LEU A 1 162 ? -18.197 1.456 20.011 1.00 77.56 162 LEU A N 1
ATOM 1240 C CA . LEU A 1 162 ? -18.125 1.819 21.416 1.00 77.56 162 LEU A CA 1
ATOM 1241 C C . LEU A 1 162 ? -19.544 1.920 22.000 1.00 77.56 162 LEU A C 1
ATOM 1243 O O . LEU A 1 162 ? -20.529 1.989 21.261 1.00 77.56 162 LEU A O 1
ATOM 1247 N N . PRO A 1 163 ? -19.692 1.980 23.335 1.00 73.56 163 PRO A N 1
ATOM 1248 C CA . PRO A 1 163 ? -20.998 2.202 23.954 1.00 73.56 163 PRO A CA 1
ATOM 1249 C C . PRO A 1 163 ? -21.712 3.491 23.504 1.00 73.56 163 PRO A C 1
ATOM 1251 O O . PRO A 1 163 ? -22.939 3.508 23.469 1.00 73.56 163 PRO A O 1
ATOM 1254 N N . SER A 1 164 ? -20.978 4.558 23.161 1.00 71.94 164 SER A N 1
ATOM 1255 C CA . SER A 1 164 ? -21.549 5.831 22.674 1.00 71.94 164 SER A CA 1
ATOM 1256 C C . SER A 1 164 ? -21.934 5.836 21.199 1.00 71.94 164 SER A C 1
ATOM 1258 O O . SER A 1 164 ? -22.704 6.705 20.796 1.00 71.94 164 SER A O 1
ATOM 1260 N N . GLY A 1 165 ? -21.425 4.906 20.392 1.00 81.06 165 GLY A N 1
ATOM 1261 C CA . GLY A 1 165 ? -21.643 4.920 18.951 1.00 81.06 165 GLY A CA 1
ATOM 1262 C C . GLY A 1 165 ? -20.645 4.061 18.185 1.00 81.06 165 GLY A C 1
ATOM 1263 O O . GLY A 1 165 ? -19.728 3.477 18.759 1.00 81.06 165 GLY A O 1
ATOM 1264 N N . SER A 1 166 ? -20.826 4.002 16.869 1.00 85.31 166 SER A N 1
ATOM 1265 C CA . SER A 1 166 ? -19.896 3.358 15.941 1.00 85.31 166 SER A CA 1
ATOM 1266 C C . SER A 1 166 ? -19.289 4.413 15.028 1.00 85.31 166 SER A C 1
ATOM 1268 O O . SER A 1 166 ? -20.002 5.317 14.590 1.00 85.31 166 SER A O 1
ATOM 1270 N N . GLY A 1 167 ? -17.997 4.294 14.746 1.00 89.31 167 GLY A N 1
ATOM 1271 C CA . GLY A 1 167 ? -17.287 5.173 13.826 1.00 89.31 167 GLY A CA 1
ATOM 1272 C C . GLY A 1 167 ? -16.087 4.481 13.194 1.00 89.31 167 GLY A C 1
ATOM 1273 O O . GLY A 1 167 ? -15.707 3.381 13.596 1.00 89.31 167 GLY A O 1
ATOM 1274 N N . VAL A 1 168 ? -15.520 5.123 12.184 1.00 88.81 168 VAL A N 1
ATOM 1275 C CA . VAL A 1 168 ? -14.361 4.662 11.420 1.00 88.81 168 VAL A CA 1
ATOM 1276 C C . VAL A 1 168 ? -13.134 5.475 11.827 1.00 88.81 168 VAL A C 1
ATOM 1278 O O . VAL A 1 168 ? -13.239 6.671 12.085 1.00 88.81 168 VAL A O 1
ATOM 1281 N N . THR A 1 169 ? -11.977 4.831 11.914 1.00 88.94 169 THR A N 1
ATOM 1282 C CA . THR A 1 169 ? -10.676 5.471 12.164 1.00 88.94 169 THR A CA 1
ATOM 1283 C C . THR A 1 169 ? -9.573 4.686 11.461 1.00 88.94 169 THR A C 1
ATOM 1285 O O . THR A 1 169 ? -9.836 3.580 10.998 1.00 88.94 169 THR A O 1
ATOM 1288 N N . LEU A 1 170 ? -8.357 5.224 11.393 1.00 86.00 170 LEU A N 1
ATOM 1289 C CA . LEU A 1 170 ? -7.183 4.501 10.892 1.00 86.00 170 LEU A CA 1
ATOM 1290 C C . LEU A 1 170 ? -6.336 4.004 12.060 1.00 86.00 170 LEU A C 1
ATOM 1292 O O . LEU A 1 170 ? -6.219 4.695 13.077 1.00 86.00 170 LEU A O 1
ATOM 1296 N N . VAL A 1 171 ? -5.778 2.802 11.917 1.00 83.06 171 VAL A N 1
ATOM 1297 C CA . VAL A 1 171 ? -5.034 2.120 12.978 1.00 83.06 171 VAL A CA 1
ATOM 1298 C C . VAL A 1 171 ? -3.741 1.518 12.459 1.00 83.06 171 VAL A C 1
ATOM 1300 O O . VAL A 1 171 ? -3.795 0.696 11.555 1.00 83.06 171 VAL A O 1
ATOM 1303 N N . ALA A 1 172 ? -2.618 1.879 13.079 1.00 79.50 172 ALA A N 1
ATOM 1304 C CA . ALA A 1 172 ? -1.320 1.242 12.902 1.00 79.50 172 ALA A CA 1
ATOM 1305 C C . ALA A 1 172 ? -1.229 -0.039 13.763 1.00 79.50 172 ALA A C 1
ATOM 1307 O O . ALA A 1 172 ? -1.115 0.023 14.989 1.00 79.50 172 ALA A O 1
ATOM 1308 N N . MET A 1 173 ? -1.327 -1.205 13.133 1.00 76.19 173 MET A N 1
ATOM 1309 C CA . MET A 1 173 ? -1.368 -2.545 13.718 1.00 76.19 173 MET A CA 1
ATOM 1310 C C . MET A 1 173 ? -0.067 -2.946 14.410 1.00 76.19 173 MET A C 1
ATOM 1312 O O . MET A 1 173 ? -0.113 -3.541 15.492 1.00 76.19 173 MET A O 1
ATOM 1316 N N . ASP A 1 174 ? 1.076 -2.564 13.850 1.00 72.38 174 ASP A N 1
ATOM 1317 C CA . ASP A 1 174 ? 2.378 -2.812 14.468 1.00 72.38 174 ASP A CA 1
ATOM 1318 C C . ASP A 1 174 ? 2.538 -2.017 15.761 1.00 72.38 174 ASP A C 1
ATOM 1320 O O . ASP A 1 174 ? 2.862 -2.571 16.819 1.00 72.38 174 ASP A O 1
ATOM 1324 N N . ASP A 1 175 ? 2.152 -0.743 15.730 1.00 73.31 175 ASP A N 1
ATOM 1325 C CA . ASP A 1 175 ? 2.105 0.100 16.917 1.00 73.31 175 ASP A CA 1
ATOM 1326 C C . ASP A 1 175 ? 1.075 -0.390 17.933 1.00 73.31 175 ASP A C 1
ATOM 1328 O O . ASP A 1 175 ? 1.283 -0.249 19.143 1.00 73.31 175 ASP A O 1
ATOM 1332 N N . LEU A 1 176 ? -0.039 -0.976 17.481 1.00 74.75 176 LEU A N 1
ATOM 1333 C CA . LEU A 1 176 ? -1.093 -1.481 18.359 1.00 74.75 176 LEU A CA 1
ATOM 1334 C C . LEU A 1 176 ? -0.551 -2.570 19.292 1.00 74.75 176 LEU A C 1
ATOM 1336 O O . LEU A 1 176 ? -0.867 -2.575 20.485 1.00 74.75 176 LEU A O 1
ATOM 1340 N N . ARG A 1 177 ? 0.315 -3.439 18.760 1.00 67.94 177 ARG A N 1
ATOM 1341 C CA . ARG A 1 177 ? 0.963 -4.536 19.492 1.00 67.94 177 ARG A CA 1
ATOM 1342 C C . ARG A 1 177 ? 2.325 -4.148 20.074 1.00 67.94 177 ARG A C 1
ATOM 1344 O O . ARG A 1 177 ? 2.835 -4.843 20.964 1.00 67.94 177 ARG A O 1
ATOM 1351 N N . ALA A 1 178 ? 2.907 -3.034 19.630 1.00 64.94 178 ALA A N 1
ATOM 1352 C CA . ALA A 1 178 ? 4.169 -2.529 20.144 1.00 64.94 178 ALA A CA 1
ATOM 1353 C C . ALA A 1 178 ? 4.081 -2.251 21.649 1.00 64.94 178 ALA A C 1
ATOM 1355 O O . ALA A 1 178 ? 3.145 -1.635 22.163 1.00 64.94 178 ALA A O 1
ATOM 1356 N N . ARG A 1 179 ? 5.113 -2.682 22.382 1.00 58.62 179 ARG A N 1
ATOM 1357 C CA . ARG A 1 179 ? 5.236 -2.441 23.831 1.00 58.62 179 ARG A CA 1
ATOM 1358 C C . ARG A 1 179 ? 5.709 -1.029 24.166 1.00 58.62 179 ARG A C 1
ATOM 1360 O O . ARG A 1 179 ? 5.846 -0.722 25.354 1.00 58.62 179 ARG A O 1
ATOM 1367 N N . ASP A 1 180 ? 5.989 -0.221 23.148 1.00 64.00 180 ASP A N 1
ATOM 1368 C CA . ASP A 1 180 ? 6.407 1.157 23.319 1.00 64.00 180 ASP A CA 1
ATOM 1369 C C . ASP A 1 180 ? 5.226 2.032 23.769 1.00 64.00 180 ASP A C 1
ATOM 1371 O O . ASP A 1 180 ? 4.073 1.865 23.360 1.00 64.00 180 ASP A O 1
ATOM 1375 N N . THR A 1 181 ? 5.518 2.941 24.691 1.00 56.16 181 THR A N 1
ATOM 1376 C CA . THR A 1 181 ? 4.559 3.872 25.282 1.00 56.16 181 THR A CA 1
ATOM 1377 C C . THR A 1 181 ? 4.441 5.183 24.517 1.00 56.16 181 THR A C 1
ATOM 1379 O O . THR A 1 181 ? 3.488 5.911 24.779 1.00 56.16 181 THR A O 1
ATOM 1382 N N . SER A 1 182 ? 5.367 5.480 23.600 1.00 59.50 182 SER A N 1
ATOM 1383 C CA . SER A 1 182 ? 5.257 6.615 22.670 1.00 59.50 182 SER A CA 1
ATOM 1384 C C . SER A 1 182 ? 4.468 6.303 21.398 1.00 59.50 182 SER A C 1
ATOM 1386 O O . SER A 1 182 ? 4.112 7.231 20.681 1.00 59.50 182 SER A O 1
ATOM 1388 N N . ALA A 1 183 ? 4.160 5.030 21.135 1.00 63.38 183 ALA A N 1
ATOM 1389 C CA . ALA A 1 183 ? 3.416 4.622 19.950 1.00 63.38 183 ALA A CA 1
ATOM 1390 C C . ALA A 1 183 ? 1.948 5.084 20.009 1.00 63.38 183 ALA A C 1
ATOM 1392 O O . ALA A 1 183 ? 1.231 4.841 20.994 1.00 63.38 183 ALA A O 1
ATOM 1393 N N . HIS A 1 184 ? 1.493 5.713 18.926 1.00 69.94 184 HIS A N 1
ATOM 1394 C CA . HIS A 1 184 ? 0.140 6.235 18.751 1.00 69.94 184 HIS A CA 1
ATOM 1395 C C . HIS A 1 184 ? -0.573 5.449 17.645 1.00 69.94 184 HIS A C 1
ATOM 1397 O O . HIS A 1 184 ? -0.645 5.906 16.512 1.00 69.94 184 HIS A O 1
ATOM 1403 N N . PRO A 1 185 ? -1.148 4.275 17.966 1.00 75.62 185 PRO A N 1
ATOM 1404 C CA . PRO A 1 185 ? -1.637 3.352 16.951 1.00 75.62 185 PRO A CA 1
ATOM 1405 C C . PRO A 1 185 ? -2.940 3.797 16.294 1.00 75.62 185 PRO A C 1
ATOM 1407 O O . PRO A 1 185 ? -3.433 3.074 15.454 1.00 75.62 185 PRO A O 1
ATOM 1410 N N . PHE A 1 186 ? -3.553 4.910 16.696 1.00 80.44 186 PHE A N 1
ATOM 1411 C CA . PHE A 1 186 ? -4.828 5.373 16.146 1.00 80.44 186 PHE A CA 1
ATOM 1412 C C . PHE A 1 186 ? -4.662 6.767 15.567 1.00 80.44 186 PHE A C 1
ATOM 1414 O O . PHE A 1 186 ? -3.942 7.586 16.140 1.00 80.44 186 PHE A O 1
ATOM 1421 N N . LEU A 1 187 ? -5.432 7.066 14.523 1.00 78.19 187 LEU A N 1
ATOM 1422 C CA . LEU A 1 187 ? -5.572 8.419 14.008 1.00 78.19 187 LEU A CA 1
ATOM 1423 C C . LEU A 1 187 ? -6.086 9.372 15.100 1.00 78.19 187 LEU A C 1
ATOM 1425 O O . LEU A 1 187 ? -7.210 9.260 15.607 1.00 78.19 187 LEU A O 1
ATOM 1429 N N . GLY A 1 188 ? -5.225 10.318 15.468 1.00 72.75 188 GLY A N 1
ATOM 1430 C CA . GLY A 1 188 ? -5.444 11.279 16.538 1.00 72.75 188 GLY A CA 1
ATOM 1431 C C . GLY A 1 188 ? -4.128 11.777 17.133 1.00 72.75 188 GLY A C 1
ATOM 1432 O O . GLY A 1 188 ? -3.045 11.430 16.680 1.00 72.75 188 GLY A O 1
ATOM 1433 N N . GLY A 1 189 ? -4.220 12.607 18.169 1.00 64.81 189 GLY A N 1
ATOM 1434 C CA . GLY A 1 189 ? -3.055 13.166 18.854 1.00 64.81 189 GLY A CA 1
ATOM 1435 C C . GLY A 1 189 ? -3.357 13.479 20.315 1.00 64.81 189 GLY A C 1
ATOM 1436 O O . GLY A 1 189 ? -4.519 13.569 20.714 1.00 64.81 189 GLY A O 1
ATOM 1437 N N . TYR A 1 190 ? -2.308 13.624 21.132 1.00 66.25 190 TYR A N 1
ATOM 1438 C CA . TYR A 1 190 ? -2.387 14.070 22.535 1.00 66.25 190 TYR A CA 1
ATOM 1439 C C . TYR A 1 190 ? -3.443 13.348 23.390 1.00 66.25 190 TYR A C 1
ATOM 1441 O O . TYR A 1 190 ? -4.184 13.957 24.164 1.00 66.25 190 TYR A O 1
ATOM 1449 N N . GLY A 1 191 ? -3.506 12.025 23.258 1.00 66.00 191 GLY A N 1
ATOM 1450 C CA . GLY A 1 191 ? -4.434 11.189 24.013 1.00 66.00 191 GLY A CA 1
ATOM 1451 C C . GLY A 1 191 ? -5.891 11.307 23.574 1.00 66.00 191 GLY A C 1
ATOM 1452 O O . GLY A 1 191 ? -6.801 11.148 24.390 1.00 66.00 191 GLY A O 1
ATOM 1453 N N . GLN A 1 192 ? -6.103 11.577 22.289 1.00 70.12 192 GLN A N 1
ATOM 1454 C CA . GLN A 1 192 ? -7.395 11.514 21.622 1.00 70.12 192 GLN A CA 1
ATOM 1455 C C . GLN A 1 192 ? -7.353 10.491 20.492 1.00 70.12 192 GLN A C 1
ATOM 1457 O O . GLN A 1 192 ? -6.316 10.276 19.870 1.00 70.12 192 GLN A O 1
ATOM 1462 N N . VAL A 1 193 ? -8.511 9.897 20.226 1.00 76.69 193 VAL A N 1
ATOM 1463 C CA . VAL A 1 193 ? -8.775 9.094 19.032 1.00 76.69 193 VAL A CA 1
ATOM 1464 C C . VAL A 1 193 ? -9.927 9.757 18.305 1.00 76.69 193 VAL A C 1
ATOM 1466 O O . VAL A 1 193 ? -10.938 10.101 18.932 1.00 76.69 193 VAL A O 1
ATOM 1469 N N . VAL A 1 194 ? -9.753 9.974 17.006 1.00 82.81 194 VAL A N 1
ATOM 1470 C CA . VAL A 1 194 ? -10.772 10.588 16.159 1.00 82.81 194 VAL A CA 1
ATOM 1471 C C . VAL A 1 194 ? -11.574 9.480 15.493 1.00 82.81 194 VAL A C 1
ATOM 1473 O O . VAL A 1 194 ? -11.008 8.598 14.845 1.00 82.81 194 VAL A O 1
ATOM 1476 N N . LEU A 1 195 ? -12.894 9.518 15.680 1.00 86.00 195 LEU A N 1
ATOM 1477 C CA . LEU A 1 195 ? -13.832 8.631 15.000 1.00 86.00 195 LEU A CA 1
ATOM 1478 C C . LEU A 1 195 ? -14.683 9.438 14.031 1.00 86.00 195 LEU A C 1
ATOM 1480 O O . LEU A 1 195 ? -15.303 10.429 14.422 1.00 86.00 195 LEU A O 1
ATOM 1484 N N . PHE A 1 196 ? -14.753 8.955 12.800 1.00 88.81 196 PHE A N 1
ATOM 1485 C CA . PHE A 1 196 ? -15.574 9.514 11.740 1.00 88.81 196 PHE A CA 1
ATOM 1486 C C . PHE A 1 196 ? -16.866 8.726 11.609 1.00 88.81 196 PHE A C 1
ATOM 1488 O O . PHE A 1 196 ? -16.886 7.503 11.773 1.00 88.81 196 PHE A O 1
ATOM 1495 N N . ARG A 1 197 ? -17.965 9.413 11.305 1.00 87.12 197 ARG A N 1
ATOM 1496 C CA . ARG A 1 197 ? -19.266 8.755 11.114 1.00 87.12 197 ARG A CA 1
ATOM 1497 C C . ARG A 1 197 ? -19.232 7.665 10.036 1.00 87.12 197 ARG A C 1
ATOM 1499 O O . ARG A 1 197 ? -19.854 6.612 10.196 1.00 87.12 197 ARG A O 1
ATOM 1506 N N . ASP A 1 198 ? -18.544 7.944 8.940 1.00 83.88 198 ASP A N 1
ATOM 1507 C CA . ASP A 1 198 ? -18.471 7.097 7.759 1.00 83.88 198 ASP A CA 1
ATOM 1508 C C . ASP A 1 198 ? -17.135 7.301 7.013 1.00 83.88 198 ASP A C 1
ATOM 1510 O O . ASP A 1 198 ? -16.399 8.251 7.305 1.00 83.88 198 ASP A O 1
ATOM 1514 N N . PRO A 1 199 ? -16.796 6.398 6.077 1.00 83.19 199 PRO A N 1
ATOM 1515 C CA . PRO A 1 199 ? -15.583 6.484 5.259 1.00 83.19 199 PRO A CA 1
ATOM 1516 C C . PRO A 1 199 ? -15.435 7.800 4.492 1.00 83.19 199 PRO A C 1
ATOM 1518 O O . PRO A 1 199 ? -14.330 8.325 4.368 1.00 83.19 199 PRO A O 1
ATOM 1521 N N . ALA A 1 200 ? -16.547 8.382 4.033 1.00 81.31 200 ALA A N 1
ATOM 1522 C CA . ALA A 1 200 ? -16.531 9.653 3.318 1.00 81.31 200 ALA A CA 1
ATOM 1523 C C . ALA A 1 200 ? -16.092 10.813 4.228 1.00 81.31 200 ALA A C 1
ATOM 1525 O O . ALA A 1 200 ? -15.320 11.671 3.800 1.00 81.31 200 ALA A O 1
ATOM 1526 N N . ALA A 1 201 ? -16.527 10.826 5.491 1.00 85.12 201 ALA A N 1
ATOM 1527 C CA . ALA A 1 201 ? -16.083 11.805 6.482 1.00 85.12 201 ALA A CA 1
ATOM 1528 C C . ALA A 1 201 ? -14.594 11.648 6.845 1.00 85.12 201 ALA A C 1
ATOM 1530 O O . ALA A 1 201 ? -13.900 12.655 6.995 1.00 85.12 201 ALA A O 1
ATOM 1531 N N . LEU A 1 202 ? -14.089 10.411 6.931 1.00 85.88 202 LEU A N 1
ATOM 1532 C CA . LEU A 1 202 ? -12.657 10.138 7.111 1.00 85.88 202 LEU A CA 1
ATOM 1533 C C . LEU A 1 202 ? -11.840 10.674 5.925 1.00 85.88 202 LEU A C 1
ATOM 1535 O O . LEU A 1 202 ? -10.875 11.408 6.130 1.00 85.88 202 LEU A O 1
ATOM 1539 N N . LEU A 1 203 ? -12.264 10.386 4.690 1.00 83.06 203 LEU A N 1
ATOM 1540 C CA . LEU A 1 203 ? -11.598 10.895 3.489 1.00 83.06 203 LEU A CA 1
ATOM 1541 C C . LEU A 1 203 ? -11.589 12.427 3.445 1.00 83.06 203 LEU A C 1
ATOM 1543 O O . LEU A 1 203 ? -10.564 13.044 3.162 1.00 83.06 203 LEU A O 1
ATOM 1547 N N . ALA A 1 204 ? -12.732 13.052 3.735 1.00 82.00 204 ALA A N 1
ATOM 1548 C CA . ALA A 1 204 ? -12.848 14.505 3.748 1.00 82.00 204 ALA A CA 1
ATOM 1549 C C . ALA A 1 204 ? -11.892 15.142 4.765 1.00 82.00 204 ALA A C 1
ATOM 1551 O O . ALA A 1 204 ? -11.361 16.217 4.506 1.00 82.00 204 ALA A O 1
ATOM 1552 N N . HIS A 1 205 ? -11.651 14.479 5.900 1.00 83.12 205 HIS A N 1
ATOM 1553 C CA . HIS A 1 205 ? -10.680 14.938 6.885 1.00 83.12 205 HIS A CA 1
ATOM 1554 C C . HIS A 1 205 ? -9.242 14.848 6.377 1.00 83.12 205 HIS A C 1
ATOM 1556 O O . HIS A 1 205 ? -8.502 15.815 6.514 1.00 83.12 205 HIS A O 1
ATOM 1562 N N . ILE A 1 206 ? -8.872 13.725 5.763 1.00 76.88 206 ILE A N 1
ATOM 1563 C CA . ILE A 1 206 ? -7.531 13.502 5.204 1.00 76.88 206 ILE A CA 1
ATOM 1564 C C . ILE A 1 206 ? -7.229 14.508 4.087 1.00 76.88 206 ILE A C 1
ATOM 1566 O O . ILE A 1 206 ? -6.105 14.972 3.949 1.00 76.88 206 ILE A O 1
ATOM 1570 N N . ARG A 1 207 ? -8.246 14.901 3.316 1.00 73.25 207 ARG A N 1
ATOM 1571 C CA . ARG A 1 207 ? -8.120 15.897 2.242 1.00 73.25 207 ARG A CA 1
ATOM 1572 C C . ARG A 1 207 ? -8.239 17.355 2.717 1.00 73.25 207 ARG A C 1
ATOM 1574 O O . ARG A 1 207 ? -8.089 18.254 1.898 1.00 73.25 207 ARG A O 1
ATOM 1581 N N . ALA A 1 208 ? -8.546 17.621 3.990 1.00 77.38 208 ALA A N 1
ATOM 1582 C CA . ALA A 1 208 ? -8.776 18.984 4.484 1.00 77.38 208 ALA A CA 1
ATOM 1583 C C . ALA A 1 208 ? -7.466 19.723 4.789 1.00 77.38 208 ALA A C 1
ATOM 1585 O O . ALA A 1 208 ? -6.596 19.142 5.433 1.00 77.38 208 ALA A O 1
ATOM 1586 N N . ASP A 1 209 ? -7.354 21.000 4.407 1.00 52.03 209 ASP A N 1
ATOM 1587 C CA . ASP A 1 209 ? -6.203 21.879 4.693 1.00 52.03 209 ASP A CA 1
ATOM 1588 C C . ASP A 1 209 ? -5.728 21.785 6.161 1.00 52.03 209 ASP A C 1
ATOM 1590 O O . ASP A 1 209 ? -6.547 21.820 7.088 1.00 52.03 209 ASP A O 1
ATOM 1594 N N . GLY A 1 210 ? -4.413 21.688 6.391 1.00 55.50 210 GLY A N 1
ATOM 1595 C CA . GLY A 1 210 ? -3.822 21.502 7.728 1.00 55.50 210 GLY A CA 1
ATOM 1596 C C . GLY A 1 210 ? -3.548 20.041 8.110 1.00 55.50 210 GLY A C 1
ATOM 1597 O O . GLY A 1 210 ? -3.277 19.755 9.276 1.00 55.50 210 GLY A O 1
ATOM 1598 N N . THR A 1 211 ? -3.669 19.116 7.157 1.00 59.34 211 THR A N 1
ATOM 1599 C CA . THR A 1 211 ? -3.340 17.685 7.294 1.00 59.34 211 THR A CA 1
ATOM 1600 C C . THR A 1 211 ? -2.198 17.293 6.353 1.00 59.34 211 THR A C 1
ATOM 1602 O O . THR A 1 211 ? -2.100 16.149 5.931 1.00 59.34 211 THR A O 1
ATOM 1605 N N . GLU A 1 212 ? -1.333 18.241 5.994 1.00 50.66 212 GLU A N 1
ATOM 1606 C CA . GLU A 1 212 ? -0.234 18.034 5.047 1.00 50.66 212 GLU A CA 1
ATOM 1607 C C . GLU A 1 212 ? 0.735 16.950 5.541 1.00 50.66 212 GLU A C 1
ATOM 1609 O O . GLU A 1 212 ? 0.969 16.017 4.794 1.00 50.66 212 GLU A O 1
ATOM 1614 N N . GLU A 1 213 ? 1.118 16.930 6.825 1.00 52.25 213 GLU A N 1
ATOM 1615 C CA . GLU A 1 213 ? 1.923 15.833 7.416 1.00 52.25 213 GLU A CA 1
ATOM 1616 C C . GLU A 1 213 ? 1.247 14.451 7.301 1.00 52.25 213 GLU A C 1
ATOM 1618 O O . GLU A 1 213 ? 1.899 13.411 7.228 1.00 52.25 213 GLU A O 1
ATOM 1623 N N . ILE A 1 214 ? -0.088 14.434 7.306 1.00 52.97 214 ILE A N 1
ATOM 1624 C CA . ILE A 1 214 ? -0.888 13.226 7.106 1.00 52.97 214 ILE A CA 1
ATOM 1625 C C . ILE A 1 214 ? -0.890 12.859 5.614 1.00 52.97 214 ILE A C 1
ATOM 1627 O O . ILE A 1 214 ? -0.760 11.695 5.288 1.00 52.97 214 ILE A O 1
ATOM 1631 N N . ARG A 1 215 ? -0.988 13.821 4.693 1.00 50.47 215 ARG A N 1
ATOM 1632 C CA . ARG A 1 215 ? -0.989 13.575 3.238 1.00 50.47 215 ARG A CA 1
ATOM 1633 C C . ARG A 1 215 ? 0.393 13.268 2.651 1.00 50.47 215 ARG A C 1
ATOM 1635 O O . ARG A 1 215 ? 0.461 12.564 1.653 1.00 50.47 215 ARG A O 1
ATOM 1642 N N . GLU A 1 216 ? 1.457 13.784 3.258 1.00 41.22 216 GLU A N 1
ATOM 1643 C CA . GLU A 1 216 ? 2.865 13.569 2.883 1.00 41.22 216 GLU A CA 1
ATOM 1644 C C . GLU A 1 216 ? 3.352 12.165 3.259 1.00 41.22 216 GLU A C 1
ATOM 1646 O O . GLU A 1 216 ? 4.323 11.652 2.708 1.00 41.22 216 GLU A O 1
ATOM 1651 N N . SER A 1 217 ? 2.651 11.491 4.172 1.00 50.84 217 SER A N 1
ATOM 1652 C CA . SER A 1 217 ? 2.892 10.081 4.426 1.00 50.84 217 SER A CA 1
ATOM 1653 C C . SER A 1 217 ? 2.377 9.250 3.242 1.00 50.84 217 SER A C 1
ATOM 1655 O O . SER A 1 217 ? 1.218 9.308 2.842 1.00 50.84 217 SER A O 1
ATOM 1657 N N . MET A 1 218 ? 3.280 8.440 2.702 1.00 40.72 218 MET A N 1
ATOM 1658 C CA . MET A 1 218 ? 3.210 7.627 1.483 1.00 40.72 218 MET A CA 1
ATOM 1659 C C . MET A 1 218 ? 1.955 6.733 1.283 1.00 40.72 218 MET A C 1
ATOM 1661 O O . MET A 1 218 ? 1.784 6.147 0.214 1.00 40.72 218 MET A O 1
ATOM 1665 N N . TRP A 1 219 ? 1.080 6.601 2.287 1.00 54.72 219 TRP A N 1
ATOM 1666 C CA . TRP A 1 219 ? 0.091 5.518 2.395 1.00 54.72 219 TRP A CA 1
ATOM 1667 C C . TRP A 1 219 ? -1.317 5.962 2.817 1.00 54.72 219 TRP A C 1
ATOM 1669 O O . TRP A 1 219 ? -2.095 5.146 3.317 1.00 54.72 219 TRP A O 1
ATOM 1679 N N . TRP A 1 220 ? -1.658 7.244 2.657 1.00 64.12 220 TRP A N 1
ATOM 1680 C CA . TRP A 1 220 ? -2.968 7.758 3.069 1.00 64.12 220 TRP A CA 1
ATOM 1681 C C . TRP A 1 220 ? -4.035 7.624 1.980 1.00 64.12 220 TRP A C 1
ATOM 1683 O O . TRP A 1 220 ? -3.759 7.881 0.806 1.00 64.12 220 TRP A O 1
ATOM 1693 N N . PRO A 1 221 ? -5.268 7.222 2.351 1.00 62.81 221 PRO A N 1
ATOM 1694 C CA . PRO A 1 221 ? -6.292 6.825 1.402 1.00 62.81 221 PRO A CA 1
ATOM 1695 C C . PRO A 1 221 ? -6.657 7.989 0.488 1.00 62.81 221 PRO A C 1
ATOM 1697 O O . PRO A 1 221 ? -7.176 9.020 0.921 1.00 62.81 221 PRO A O 1
ATOM 1700 N N . GLY A 1 222 ? -6.381 7.780 -0.798 1.00 60.62 222 GLY A N 1
ATOM 1701 C CA . GLY A 1 222 ? -6.671 8.734 -1.853 1.00 60.62 222 GLY A CA 1
ATOM 1702 C C . GLY A 1 222 ? -8.161 8.900 -2.099 1.00 60.62 222 GLY A C 1
ATOM 1703 O O . GLY A 1 222 ? -8.550 10.015 -2.398 1.00 60.62 222 GLY A O 1
ATOM 1704 N N . ASP A 1 223 ? -8.996 7.871 -1.893 1.00 63.47 223 ASP A N 1
ATOM 1705 C CA . ASP A 1 223 ? -10.414 7.836 -2.277 1.00 63.47 223 ASP A CA 1
ATOM 1706 C C . ASP A 1 223 ? -11.324 7.195 -1.219 1.00 63.47 223 ASP A C 1
ATOM 1708 O O . ASP A 1 223 ? -10.870 6.54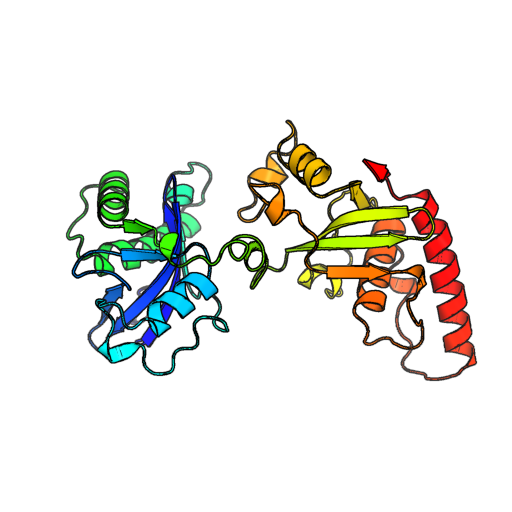0 -0.282 1.00 63.47 223 ASP A O 1
ATOM 1712 N N . ALA A 1 224 ? -12.639 7.407 -1.356 1.00 61.16 224 ALA A N 1
ATOM 1713 C CA . ALA A 1 224 ? -13.632 6.997 -0.355 1.00 61.16 224 ALA A CA 1
ATOM 1714 C C . ALA A 1 224 ? -13.651 5.488 -0.079 1.00 61.16 224 ALA A C 1
ATOM 1716 O O . ALA A 1 224 ? -13.777 5.123 1.093 1.00 61.16 224 ALA A O 1
ATOM 1717 N N . PRO A 1 225 ? -13.486 4.613 -1.085 1.00 65.56 225 PRO A N 1
ATOM 1718 C CA . PRO A 1 225 ? -13.441 3.186 -0.823 1.00 65.56 225 PRO A CA 1
ATOM 1719 C C . PRO A 1 225 ? -12.207 2.730 -0.040 1.00 65.56 225 PRO A C 1
ATOM 1721 O O . PRO A 1 225 ? -12.306 1.812 0.764 1.00 65.56 225 PRO A O 1
ATOM 1724 N N . HIS A 1 226 ? -11.069 3.423 -0.157 1.00 69.50 226 HIS A N 1
ATOM 1725 C CA . HIS A 1 226 ? -9.879 3.137 0.657 1.00 69.50 226 HIS A CA 1
ATOM 1726 C C . HIS A 1 226 ? -10.090 3.459 2.147 1.00 69.50 226 HIS A C 1
ATOM 1728 O O . HIS A 1 226 ? -9.326 3.014 3.002 1.00 69.50 226 HIS A O 1
ATOM 1734 N N . CYS A 1 227 ? -11.130 4.224 2.481 1.00 75.81 227 CYS A N 1
ATOM 1735 C CA . CYS A 1 227 ? -11.547 4.488 3.854 1.00 75.81 227 CYS A CA 1
ATOM 1736 C C . CYS A 1 227 ? -12.577 3.467 4.375 1.00 75.81 227 CYS A C 1
ATOM 1738 O O . CYS A 1 227 ? -12.994 3.579 5.534 1.00 75.81 227 CYS A O 1
ATOM 1740 N N . GLU A 1 228 ? -13.038 2.514 3.552 1.00 80.44 228 GLU A N 1
ATOM 1741 C CA . GLU A 1 228 ? -13.972 1.481 3.999 1.00 80.44 228 GLU A CA 1
ATOM 1742 C C . GLU A 1 228 ? -13.299 0.570 5.035 1.00 80.44 228 GLU A C 1
ATOM 1744 O O . GLU A 1 228 ? -12.163 0.140 4.839 1.00 80.44 228 GLU A O 1
ATOM 1749 N N . PRO A 1 229 ? -13.958 0.261 6.165 1.00 81.88 229 PRO A N 1
ATOM 1750 C CA . PRO A 1 229 ? -13.327 -0.515 7.219 1.00 81.88 229 PRO A CA 1
ATOM 1751 C C . PRO A 1 229 ? -13.034 -1.948 6.779 1.00 81.88 229 PRO A C 1
ATOM 1753 O O . PRO A 1 229 ? -13.960 -2.719 6.526 1.00 81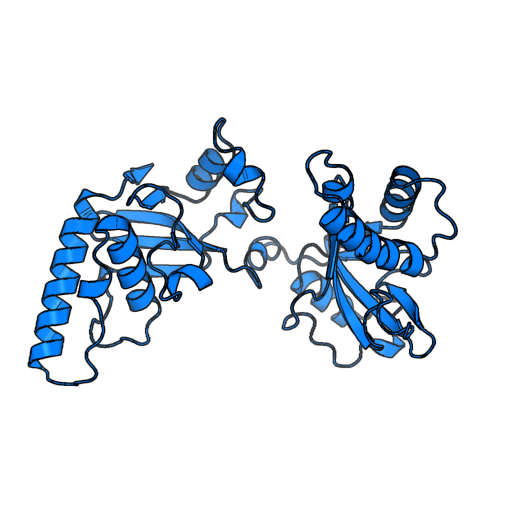.88 229 PRO A O 1
ATOM 1756 N N . VAL A 1 230 ? -11.760 -2.334 6.799 1.00 77.50 230 VAL A N 1
ATOM 1757 C CA . VAL A 1 230 ? -11.328 -3.718 6.534 1.00 77.50 230 VAL A CA 1
ATOM 1758 C C . VAL A 1 230 ? -11.469 -4.606 7.771 1.00 77.50 230 VAL A C 1
ATOM 1760 O O . VAL A 1 230 ? -11.604 -5.824 7.669 1.00 77.50 230 VAL A O 1
ATOM 1763 N N . LEU A 1 231 ? -11.520 -3.989 8.956 1.00 78.69 231 LEU A N 1
ATOM 1764 C CA . LEU A 1 231 ? -11.776 -4.655 10.226 1.00 78.69 231 LEU A CA 1
ATOM 1765 C C . LEU A 1 231 ? -12.917 -3.964 10.976 1.00 78.69 231 LEU A C 1
ATOM 1767 O O . LEU A 1 231 ? -13.035 -2.739 11.000 1.00 78.69 231 LEU A O 1
ATOM 1771 N N . SER A 1 232 ? -13.754 -4.758 11.638 1.00 83.62 232 SER A N 1
ATOM 1772 C CA . SER A 1 232 ? -14.779 -4.261 12.556 1.00 83.62 232 SER A CA 1
ATOM 1773 C C . SER A 1 232 ? -14.554 -4.829 13.947 1.00 83.62 232 SER A C 1
ATOM 1775 O O . SER A 1 232 ? -14.556 -6.042 14.139 1.00 83.62 232 SER A O 1
ATOM 1777 N N . VAL A 1 233 ? -14.405 -3.942 14.926 1.00 82.62 233 VAL A N 1
ATOM 1778 C CA . VAL A 1 233 ? -14.203 -4.299 16.329 1.00 82.62 233 VAL A CA 1
ATOM 1779 C C . VAL A 1 233 ? -15.352 -3.740 17.150 1.00 82.62 233 VAL A C 1
ATOM 1781 O O . VAL A 1 233 ? -15.545 -2.526 17.250 1.00 82.62 233 VAL A O 1
ATOM 1784 N N . ASP A 1 234 ? -16.118 -4.635 17.767 1.00 83.50 234 ASP A N 1
ATOM 1785 C CA . ASP A 1 234 ? -17.115 -4.257 18.761 1.00 83.50 234 ASP A CA 1
ATOM 1786 C C . ASP A 1 234 ? -16.540 -4.419 20.162 1.00 83.50 234 ASP A C 1
ATOM 1788 O O . ASP A 1 234 ? -16.407 -5.515 20.709 1.00 83.50 234 ASP A O 1
ATOM 1792 N N . VAL A 1 235 ? -16.203 -3.284 20.763 1.00 73.94 235 VAL A N 1
ATOM 1793 C CA . VAL A 1 235 ? -15.580 -3.255 22.080 1.00 73.94 235 VAL A CA 1
ATOM 1794 C C . VAL A 1 235 ? -16.583 -3.656 23.176 1.00 73.94 235 VAL A C 1
ATOM 1796 O O . VAL A 1 235 ? -16.201 -4.105 24.255 1.00 73.94 235 VAL A O 1
ATOM 1799 N N . ARG A 1 236 ? -17.891 -3.561 22.900 1.00 73.44 236 ARG A N 1
ATOM 1800 C CA . ARG A 1 236 ? -18.959 -3.952 23.835 1.00 73.44 236 ARG A CA 1
ATOM 1801 C C . ARG A 1 236 ? -19.045 -5.466 24.013 1.00 73.44 236 ARG A C 1
ATOM 1803 O O . ARG A 1 236 ? -19.609 -5.923 25.002 1.00 73.44 236 ARG A O 1
ATOM 1810 N N . THR A 1 237 ? -18.526 -6.225 23.051 1.00 74.06 237 THR A N 1
ATOM 1811 C CA . THR A 1 237 ? -18.575 -7.691 23.036 1.00 74.06 237 THR A CA 1
ATOM 1812 C C . THR A 1 237 ? -17.229 -8.331 23.357 1.00 74.06 237 THR A C 1
ATOM 1814 O O . THR A 1 237 ? -17.107 -9.547 23.245 1.00 74.06 237 THR A O 1
ATOM 1817 N N . VAL A 1 238 ? -16.219 -7.541 23.741 1.00 70.88 238 VAL A N 1
ATOM 1818 C CA . VAL A 1 238 ? -14.896 -8.055 24.118 1.00 70.88 238 VAL A CA 1
ATOM 1819 C C . VAL A 1 238 ? -15.038 -8.982 25.320 1.00 70.88 238 VAL A C 1
ATOM 1821 O O . VAL A 1 238 ? -15.412 -8.548 26.412 1.00 70.88 238 VAL A O 1
ATOM 1824 N N . ASP A 1 239 ? -14.693 -10.256 25.137 1.00 69.50 239 ASP A N 1
ATOM 1825 C CA . ASP A 1 239 ? -14.489 -11.150 26.268 1.00 69.50 239 ASP A CA 1
ATOM 1826 C C . ASP A 1 239 ? -13.137 -10.822 26.907 1.00 69.50 239 ASP A C 1
ATOM 1828 O O . ASP A 1 239 ? -12.078 -11.122 26.362 1.00 69.50 239 ASP A O 1
ATOM 1832 N N . ALA A 1 240 ? -13.163 -10.234 28.104 1.00 62.50 240 ALA A N 1
ATOM 1833 C CA . ALA A 1 240 ? -11.960 -9.938 28.884 1.00 62.50 240 ALA A CA 1
ATOM 1834 C C . ALA A 1 240 ? -11.114 -11.190 29.224 1.00 62.50 240 ALA A C 1
ATOM 1836 O O . ALA A 1 240 ? -9.986 -11.069 29.716 1.00 62.50 240 ALA A O 1
ATOM 1837 N N . ARG A 1 241 ? -11.651 -12.398 29.007 1.00 64.50 241 ARG A N 1
ATOM 1838 C CA . ARG A 1 241 ? -10.939 -13.677 29.144 1.00 64.50 241 ARG A CA 1
ATOM 1839 C C . ARG A 1 241 ? -10.198 -14.075 27.875 1.00 64.50 241 ARG A C 1
ATOM 1841 O O . ARG A 1 241 ? -9.181 -14.761 27.986 1.00 64.50 241 ARG A O 1
ATOM 1848 N N . ASP A 1 242 ? -10.663 -13.635 26.711 1.00 71.19 242 ASP A N 1
ATOM 1849 C CA . ASP A 1 242 ? -10.030 -13.903 25.424 1.00 71.19 242 ASP A CA 1
ATOM 1850 C C . ASP A 1 242 ? -8.966 -12.844 25.115 1.00 71.19 242 ASP A C 1
ATOM 1852 O O . ASP A 1 242 ? -9.136 -11.921 24.316 1.00 71.19 242 ASP A O 1
ATOM 1856 N N . ARG A 1 243 ? -7.825 -13.014 25.785 1.00 67.38 243 ARG A N 1
ATOM 1857 C CA . ARG A 1 243 ? -6.631 -12.168 25.633 1.00 67.38 243 ARG A CA 1
ATOM 1858 C C . ARG A 1 243 ? -5.907 -12.362 24.301 1.00 67.38 243 ARG A C 1
ATOM 1860 O O . ARG A 1 243 ? -4.878 -11.735 24.090 1.00 67.38 243 ARG A O 1
ATOM 1867 N N . THR A 1 244 ? -6.379 -13.290 23.476 1.00 67.25 244 THR A N 1
ATOM 1868 C CA . THR A 1 244 ? -5.842 -13.557 22.141 1.00 67.25 244 THR A CA 1
ATOM 1869 C C . THR A 1 244 ? -6.680 -12.914 21.045 1.00 67.25 244 THR A C 1
ATOM 1871 O O . THR A 1 244 ? -6.265 -12.935 19.892 1.00 67.25 244 THR A O 1
ATOM 1874 N N . SER A 1 245 ? -7.839 -12.344 21.389 1.00 72.38 245 SER A N 1
ATOM 1875 C CA . SER A 1 245 ? -8.681 -11.645 20.426 1.00 72.38 245 SER A CA 1
ATOM 1876 C C . SER A 1 245 ? -8.088 -10.290 20.042 1.00 72.38 245 SER A C 1
ATOM 1878 O O . SER A 1 245 ? -7.664 -9.519 20.905 1.00 72.38 245 SER A O 1
ATOM 1880 N N . ASP A 1 246 ? -8.162 -9.941 18.757 1.00 69.62 246 ASP A N 1
ATOM 1881 C CA . ASP A 1 246 ? -7.786 -8.602 18.290 1.00 69.62 246 ASP A CA 1
ATOM 1882 C C . ASP A 1 246 ? -8.597 -7.528 19.024 1.00 69.62 246 ASP A C 1
ATOM 1884 O O . ASP A 1 246 ? -8.071 -6.496 19.424 1.00 69.62 246 ASP A O 1
ATOM 1888 N N . ALA A 1 247 ? -9.870 -7.795 19.322 1.00 71.69 247 ALA A N 1
ATOM 1889 C CA . ALA A 1 247 ? -10.720 -6.871 20.065 1.00 71.69 247 ALA A CA 1
ATOM 1890 C C . ALA A 1 247 ? -10.137 -6.484 21.446 1.00 71.69 247 ALA A C 1
ATOM 1892 O O . ALA A 1 247 ? -10.310 -5.346 21.895 1.00 71.69 247 ALA A O 1
ATOM 1893 N N . PHE A 1 248 ? -9.403 -7.395 22.097 1.00 73.69 248 PHE A N 1
ATOM 1894 C CA . PHE A 1 248 ? -8.667 -7.120 23.330 1.00 73.69 248 PHE A CA 1
ATOM 1895 C C . PHE A 1 248 ? -7.424 -6.243 23.094 1.00 73.69 248 PHE A C 1
ATOM 1897 O O . PHE A 1 248 ? -7.188 -5.306 23.864 1.00 73.69 248 PHE A O 1
ATOM 1904 N N . ASP A 1 249 ? -6.664 -6.485 22.024 1.00 75.69 249 ASP A N 1
ATOM 1905 C CA . ASP A 1 249 ? -5.518 -5.649 21.632 1.00 75.69 249 ASP A CA 1
ATOM 1906 C C . ASP A 1 249 ? -5.963 -4.217 21.294 1.00 75.69 249 ASP A C 1
ATOM 1908 O O . ASP A 1 249 ? -5.402 -3.243 21.805 1.00 75.69 249 ASP A O 1
ATOM 1912 N N . PHE A 1 250 ? -7.047 -4.076 20.525 1.00 78.12 250 PHE A N 1
ATOM 1913 C CA . PHE A 1 250 ? -7.664 -2.790 20.188 1.00 78.12 250 PHE A CA 1
ATOM 1914 C C . PHE A 1 250 ? -8.091 -2.011 21.428 1.00 78.12 250 PHE A C 1
ATOM 1916 O O . PHE A 1 250 ? -7.823 -0.814 21.555 1.00 78.12 250 PHE A O 1
ATOM 1923 N N . LEU A 1 251 ? -8.719 -2.696 22.381 1.00 75.88 251 LEU A N 1
ATOM 1924 C CA . LEU A 1 251 ? -9.092 -2.114 23.660 1.00 75.88 251 LEU A CA 1
ATOM 1925 C C . LEU A 1 251 ? -7.867 -1.635 24.457 1.00 75.88 251 LEU A C 1
ATOM 1927 O O . LEU A 1 251 ? -7.894 -0.545 25.038 1.00 75.88 251 LEU A O 1
ATOM 1931 N N . CYS A 1 252 ? -6.791 -2.423 24.478 1.00 74.25 252 CYS A N 1
ATOM 1932 C CA . CYS A 1 252 ? -5.549 -2.053 25.152 1.00 74.25 252 CYS A CA 1
ATOM 1933 C C . CYS A 1 252 ? -4.897 -0.826 24.505 1.00 74.25 252 CYS A C 1
ATOM 1935 O O . CYS A 1 252 ? -4.487 0.097 25.218 1.00 74.25 252 CYS A O 1
ATOM 1937 N N . GLY A 1 253 ? -4.860 -0.773 23.172 1.00 76.75 253 GLY A N 1
ATOM 1938 C CA . GLY A 1 253 ? -4.379 0.382 22.419 1.00 76.75 253 GLY A CA 1
ATOM 1939 C C . GLY A 1 253 ? -5.205 1.644 22.690 1.00 76.75 253 GLY A C 1
ATOM 1940 O O . GLY A 1 253 ? -4.640 2.693 23.005 1.00 76.75 253 GLY A O 1
ATOM 1941 N N . LEU A 1 254 ? -6.539 1.542 22.646 1.00 76.38 254 LEU A N 1
ATOM 1942 C CA . LEU A 1 254 ? -7.453 2.652 22.949 1.00 76.38 254 LEU A CA 1
ATOM 1943 C C . LEU A 1 254 ? -7.226 3.188 24.364 1.00 76.38 254 LEU A C 1
ATOM 1945 O O . LEU A 1 254 ? -7.095 4.395 24.573 1.00 76.38 254 LEU A O 1
ATOM 1949 N N . ALA A 1 255 ? -7.141 2.291 25.348 1.00 72.50 255 ALA A N 1
ATOM 1950 C CA . ALA A 1 255 ? -6.867 2.661 26.728 1.00 72.50 255 ALA A CA 1
ATOM 1951 C C . ALA A 1 255 ? -5.494 3.332 26.875 1.00 72.50 255 ALA A C 1
ATOM 1953 O O . ALA A 1 255 ? -5.385 4.322 27.607 1.00 72.50 255 ALA A O 1
ATOM 1954 N N . ARG A 1 256 ? -4.461 2.844 26.169 1.00 74.56 256 ARG A N 1
ATOM 1955 C CA . ARG A 1 256 ? -3.123 3.456 26.150 1.00 74.56 256 ARG A CA 1
ATOM 1956 C C . ARG A 1 256 ? -3.202 4.908 25.692 1.00 74.56 256 ARG A C 1
ATOM 1958 O O . ARG A 1 256 ? -2.784 5.779 26.453 1.00 74.56 256 ARG A O 1
ATOM 1965 N N . VAL A 1 257 ? -3.791 5.159 24.522 1.00 72.81 257 VAL A N 1
ATOM 1966 C CA . VAL A 1 257 ? -3.901 6.511 23.955 1.00 72.81 257 VAL A CA 1
ATOM 1967 C C . VAL A 1 257 ? -4.72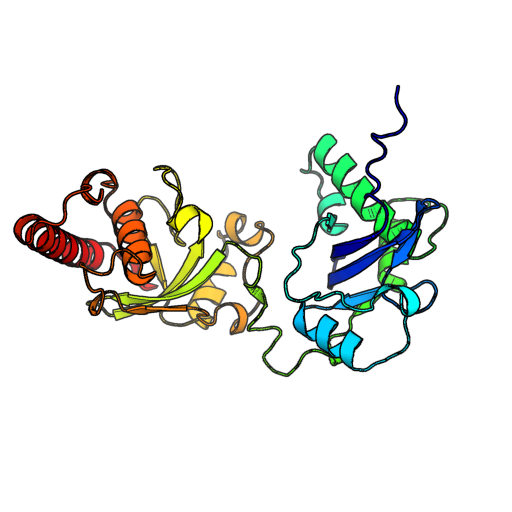3 7.415 24.876 1.00 72.81 257 VAL A C 1
ATOM 1969 O O . VAL A 1 257 ? -4.246 8.453 25.319 1.00 72.81 257 VAL A O 1
ATOM 1972 N N . LEU A 1 258 ? -5.931 7.005 25.261 1.00 71.31 258 LEU A N 1
ATOM 1973 C CA . LEU A 1 258 ? -6.901 7.897 25.913 1.00 71.31 258 LEU A CA 1
ATOM 1974 C C . LEU A 1 258 ? -6.636 8.162 27.406 1.00 71.31 258 LEU A C 1
ATOM 1976 O O . LEU A 1 258 ? -7.198 9.092 28.006 1.00 71.31 258 LEU A O 1
ATOM 1980 N N . THR A 1 259 ? -5.807 7.337 28.048 1.00 69.06 259 THR A N 1
ATOM 1981 C CA . THR A 1 259 ? -5.544 7.449 29.492 1.00 69.06 259 THR A CA 1
ATOM 1982 C C . THR A 1 259 ? -4.080 7.639 29.855 1.00 69.06 259 THR A C 1
ATOM 1984 O O . THR A 1 259 ? -3.814 8.039 30.988 1.00 69.06 259 THR A O 1
ATOM 1987 N N . ASN A 1 260 ? -3.139 7.388 28.938 1.00 65.75 260 ASN A N 1
ATOM 1988 C CA . ASN A 1 260 ? -1.700 7.359 29.223 1.00 65.75 260 ASN A CA 1
ATOM 1989 C C . ASN A 1 260 ? -1.307 6.346 30.330 1.00 65.75 260 ASN A C 1
ATOM 1991 O O . ASN A 1 260 ? -0.256 6.466 30.961 1.00 65.75 260 ASN A O 1
ATOM 1995 N N . ARG A 1 261 ? -2.148 5.332 30.606 1.00 60.50 261 ARG A N 1
ATOM 1996 C CA . ARG A 1 261 ? -1.985 4.377 31.726 1.00 60.50 261 ARG A CA 1
ATOM 1997 C C . ARG A 1 261 ? -1.710 2.941 31.277 1.00 60.50 261 ARG A C 1
ATOM 1999 O O . ARG A 1 261 ? -2.238 1.994 31.841 1.00 60.50 261 ARG A O 1
ATOM 2006 N N . TYR A 1 262 ? -0.807 2.735 30.323 1.00 50.28 262 TYR A N 1
ATOM 2007 C CA . TYR A 1 262 ? -0.454 1.395 29.817 1.00 50.28 262 TYR A CA 1
ATOM 2008 C C . TYR A 1 262 ? -0.086 0.354 30.904 1.00 50.28 262 TYR A C 1
ATOM 2010 O O . TYR A 1 262 ? -0.363 -0.836 30.765 1.00 50.28 262 TYR A O 1
ATOM 2018 N N . ARG A 1 263 ? 0.505 0.778 32.033 1.00 51.94 263 ARG A N 1
ATOM 2019 C CA . ARG A 1 263 ? 0.881 -0.136 33.136 1.00 51.94 263 ARG A CA 1
ATOM 2020 C C . ARG A 1 263 ? -0.312 -0.803 33.823 1.00 51.94 263 ARG A C 1
ATOM 2022 O O . ARG A 1 263 ? -0.118 -1.795 34.524 1.00 51.94 263 ARG A O 1
ATOM 2029 N N . ASP A 1 264 ? -1.508 -0.280 33.600 1.00 52.94 264 ASP A N 1
ATOM 2030 C CA . ASP A 1 264 ? -2.729 -0.718 34.248 1.00 52.94 264 ASP A CA 1
ATOM 2031 C C . ASP A 1 264 ? -3.378 -1.932 33.567 1.00 52.94 264 ASP A C 1
ATOM 2033 O O . ASP A 1 264 ? -4.163 -2.617 34.199 1.00 52.94 264 ASP A O 1
ATOM 2037 N N . LEU A 1 265 ? -3.027 -2.276 32.330 1.00 52.31 265 LEU A N 1
ATOM 2038 C CA . LEU A 1 265 ? -3.633 -3.421 31.629 1.00 52.31 265 LEU A CA 1
ATOM 2039 C C . LEU A 1 265 ? -2.670 -4.594 31.434 1.00 52.31 265 LEU A C 1
ATOM 2041 O O . LEU A 1 265 ? -2.921 -5.493 30.635 1.00 52.31 265 LEU A O 1
ATOM 2045 N N . ARG A 1 266 ? -1.539 -4.608 32.153 1.00 55.12 266 ARG A N 1
ATOM 2046 C CA . ARG A 1 266 ? -0.558 -5.687 32.005 1.00 55.12 266 ARG A CA 1
ATOM 2047 C C . ARG A 1 266 ? -1.175 -7.027 32.416 1.00 55.12 266 ARG A C 1
ATOM 2049 O O . ARG A 1 266 ? -1.532 -7.181 33.586 1.00 55.12 266 ARG A O 1
ATOM 2056 N N . PRO A 1 267 ? -1.188 -8.039 31.533 1.00 51.19 267 PRO A N 1
ATOM 2057 C CA . PRO A 1 267 ? -1.611 -9.369 31.923 1.00 51.19 267 PRO A CA 1
ATOM 2058 C C . PRO A 1 267 ? -0.616 -9.924 32.948 1.00 51.19 267 PRO A C 1
ATOM 2060 O O . PRO A 1 267 ? 0.534 -10.244 32.641 1.00 51.19 267 PRO A O 1
ATOM 2063 N N . GLY A 1 268 ? -1.058 -10.050 34.198 1.00 53.94 268 GLY A N 1
ATOM 2064 C CA . GLY A 1 268 ? -0.398 -10.934 35.150 1.00 53.94 268 GLY A CA 1
ATOM 2065 C C . GLY A 1 268 ? -0.436 -12.367 34.611 1.00 53.94 268 GLY A C 1
ATOM 2066 O O . GLY A 1 268 ? -1.458 -12.799 34.073 1.00 53.94 268 GLY A O 1
ATOM 2067 N N . LYS A 1 269 ? 0.663 -13.118 34.770 1.00 50.88 269 LYS A N 1
ATOM 2068 C CA . LYS A 1 269 ? 0.805 -14.525 34.328 1.00 50.88 269 LYS A CA 1
ATOM 2069 C C . LYS A 1 269 ? -0.144 -15.520 35.031 1.00 50.88 269 LYS A C 1
ATOM 2071 O O . LYS A 1 269 ? 0.014 -16.724 34.865 1.00 50.88 269 LYS A O 1
ATOM 2076 N N . THR A 1 270 ? -1.090 -15.061 35.844 1.00 54.31 270 THR A N 1
ATOM 2077 C CA . THR A 1 270 ? -1.886 -15.914 36.731 1.00 54.31 270 THR A CA 1
ATOM 2078 C C . THR A 1 270 ? -3.365 -15.947 36.338 1.00 54.31 270 THR A C 1
ATOM 2080 O O . THR A 1 270 ? -4.030 -14.917 36.256 1.00 54.31 270 THR A O 1
ATOM 2083 N N . ASN A 1 271 ? -3.879 -17.166 36.144 1.00 54.75 271 ASN A N 1
ATOM 2084 C CA . ASN A 1 271 ? -5.257 -17.496 35.750 1.00 54.75 271 ASN A CA 1
ATOM 2085 C C . ASN A 1 271 ? -6.204 -17.633 36.957 1.00 54.75 271 ASN A C 1
ATOM 2087 O O . ASN A 1 271 ? -6.960 -18.597 37.044 1.00 54.75 271 ASN A O 1
ATOM 2091 N N . SER A 1 272 ? -6.150 -16.730 37.942 1.00 69.69 272 SER A N 1
ATOM 2092 C CA . SER A 1 272 ? -7.154 -16.781 39.014 1.00 69.69 272 SER A CA 1
ATOM 2093 C C . SER A 1 272 ? -8.441 -16.078 38.572 1.00 69.69 272 SER A C 1
ATOM 2095 O O . SER A 1 272 ? -8.400 -14.936 38.113 1.00 69.69 272 SER A O 1
ATOM 2097 N N . ASP A 1 273 ? -9.599 -16.714 38.775 1.00 59.78 273 ASP A N 1
ATOM 2098 C CA . ASP A 1 273 ? -10.925 -16.129 38.494 1.00 59.78 273 ASP A CA 1
ATOM 2099 C C . ASP A 1 273 ? -11.120 -14.748 39.136 1.00 59.78 273 ASP A C 1
ATOM 2101 O O . ASP A 1 273 ? -11.850 -13.895 38.627 1.00 59.78 273 ASP A O 1
ATOM 2105 N N . ARG A 1 274 ? -10.451 -14.513 40.270 1.00 68.56 274 ARG A N 1
ATOM 2106 C CA . ARG A 1 274 ? -10.449 -13.232 40.974 1.00 68.56 274 ARG A CA 1
ATOM 2107 C C . ARG A 1 274 ? -9.735 -12.136 40.179 1.00 68.56 274 ARG A C 1
ATOM 2109 O O . ARG A 1 274 ? -10.257 -11.029 40.111 1.00 68.56 274 ARG A O 1
ATOM 2116 N N . GLN A 1 275 ? -8.583 -12.431 39.579 1.00 63.19 275 GLN A N 1
ATOM 2117 C CA . GLN A 1 275 ? -7.884 -11.483 38.704 1.00 63.19 275 GLN A CA 1
ATOM 2118 C C . GLN A 1 275 ? -8.662 -11.243 37.415 1.00 63.19 275 GLN A C 1
ATOM 2120 O O . GLN A 1 275 ? -8.774 -10.101 36.995 1.00 63.19 275 GLN A O 1
ATOM 2125 N N . ILE A 1 276 ? -9.264 -12.283 36.832 1.00 55.59 276 ILE A N 1
ATOM 2126 C CA . ILE A 1 276 ? -10.101 -12.140 35.633 1.00 55.59 276 ILE A CA 1
ATOM 2127 C C . ILE A 1 276 ? -11.255 -11.160 35.886 1.00 55.59 276 ILE A C 1
ATOM 2129 O O . ILE A 1 276 ? -11.472 -10.255 35.084 1.00 55.59 276 ILE A O 1
ATOM 2133 N N . ARG A 1 277 ? -11.963 -11.281 37.021 1.00 63.28 277 ARG A N 1
ATOM 2134 C CA . ARG A 1 277 ? -13.022 -10.322 37.392 1.00 63.28 277 ARG A CA 1
ATOM 2135 C C . ARG A 1 277 ? -12.487 -8.906 37.596 1.00 63.28 277 ARG A C 1
ATOM 2137 O O . ARG A 1 277 ? -13.096 -7.968 37.103 1.00 63.28 277 ARG A O 1
ATOM 2144 N N . GLN A 1 278 ? -11.351 -8.752 38.277 1.00 66.56 278 GLN A N 1
ATOM 2145 C CA . GLN A 1 278 ? -10.737 -7.437 38.497 1.00 66.56 278 GLN A CA 1
ATOM 2146 C C . GLN A 1 278 ? -10.316 -6.760 37.187 1.00 66.56 278 GLN A C 1
ATOM 2148 O O . GLN A 1 278 ? -10.535 -5.563 37.030 1.00 66.56 278 GLN A O 1
ATOM 2153 N N . GLU A 1 279 ? -9.756 -7.517 36.243 1.00 59.41 279 GLU A N 1
ATOM 2154 C CA . GLU A 1 279 ? -9.411 -7.013 34.910 1.00 59.41 279 GLU A CA 1
ATOM 2155 C C . GLU A 1 279 ? -10.665 -6.672 34.096 1.00 59.41 279 GLU A C 1
ATOM 2157 O O . GLU A 1 279 ? -10.712 -5.623 33.464 1.00 59.41 279 GLU A O 1
ATOM 2162 N N . THR A 1 280 ? -11.725 -7.483 34.190 1.00 59.53 280 THR A N 1
ATOM 2163 C CA . THR A 1 280 ? -13.020 -7.191 33.543 1.00 59.53 280 THR A CA 1
ATOM 2164 C C . THR A 1 280 ? -13.612 -5.874 34.060 1.00 59.53 280 THR A C 1
ATOM 2166 O O . THR A 1 280 ? -13.917 -4.981 33.277 1.00 59.53 280 THR A O 1
ATOM 2169 N N . GLU A 1 281 ? -13.689 -5.689 35.383 1.00 66.75 281 GLU A N 1
ATOM 2170 C CA . GLU A 1 281 ? -14.174 -4.443 36.004 1.00 66.75 281 GLU A CA 1
ATOM 2171 C C . GLU A 1 281 ? -13.299 -3.227 35.651 1.00 66.75 281 GLU A C 1
ATOM 2173 O O . GLU A 1 281 ? -13.775 -2.085 35.599 1.00 66.75 281 GLU A O 1
ATOM 2178 N N . ARG A 1 282 ? -11.998 -3.451 35.434 1.00 66.56 282 ARG A N 1
ATOM 2179 C CA . ARG A 1 282 ? -11.040 -2.420 35.025 1.00 66.56 282 ARG A CA 1
ATOM 2180 C C . ARG A 1 282 ? -11.253 -2.009 33.574 1.00 66.56 282 ARG A C 1
ATOM 2182 O O . ARG A 1 282 ? -11.314 -0.811 33.303 1.00 66.56 282 ARG A O 1
ATOM 2189 N N . ILE A 1 283 ? -11.431 -2.981 32.685 1.00 61.50 283 ILE A N 1
ATOM 2190 C CA . ILE A 1 283 ? -11.807 -2.784 31.285 1.00 61.50 283 ILE A CA 1
ATOM 2191 C C . ILE A 1 283 ? -13.131 -2.027 31.201 1.00 61.50 283 ILE A C 1
ATOM 2193 O O . ILE A 1 283 ? -13.184 -0.978 30.575 1.00 61.50 283 ILE A O 1
ATOM 2197 N N . GLU A 1 284 ? -14.174 -2.453 31.913 1.00 64.00 284 GLU A N 1
ATOM 2198 C CA . GLU A 1 284 ? -15.470 -1.759 31.930 1.00 64.00 284 GLU A CA 1
ATOM 2199 C C . GLU A 1 284 ? -15.378 -0.309 32.428 1.00 64.00 284 GLU A C 1
ATOM 2201 O O . GLU A 1 284 ? -16.145 0.564 32.009 1.00 64.00 284 GLU A O 1
ATOM 2206 N N . ARG A 1 285 ? -14.469 -0.030 33.366 1.00 69.94 285 ARG A N 1
ATOM 2207 C CA . ARG A 1 285 ? -14.204 1.335 33.836 1.00 69.94 285 ARG A CA 1
ATOM 2208 C C . ARG A 1 285 ? -13.489 2.154 32.771 1.00 69.94 285 ARG A C 1
ATOM 2210 O O . ARG A 1 285 ? -13.903 3.279 32.513 1.00 69.94 285 ARG A O 1
ATOM 2217 N N . LEU A 1 286 ? -12.476 1.578 32.130 1.00 65.50 286 LEU A N 1
ATOM 2218 C CA . LEU A 1 286 ? -11.775 2.205 31.016 1.00 65.50 286 LEU A CA 1
ATOM 2219 C C . LEU A 1 286 ? -12.721 2.485 29.857 1.00 65.50 286 LEU A C 1
ATOM 2221 O O . LEU A 1 286 ? -12.712 3.597 29.360 1.00 65.50 286 LEU A O 1
ATOM 2225 N N . LEU A 1 287 ? -13.609 1.559 29.496 1.00 62.28 287 LEU A N 1
ATOM 2226 C CA . LEU A 1 287 ? -14.631 1.782 28.473 1.00 62.28 287 LEU A CA 1
ATOM 2227 C C . LEU A 1 287 ? -15.516 2.980 28.793 1.00 62.28 287 LEU A C 1
ATOM 2229 O O . LEU A 1 287 ? -15.798 3.783 27.910 1.00 62.28 287 LEU A O 1
ATOM 2233 N N . ARG A 1 288 ? -15.908 3.145 30.061 1.00 66.00 288 ARG A N 1
ATOM 2234 C CA . ARG A 1 288 ? -16.667 4.318 30.516 1.00 66.00 288 ARG A CA 1
ATOM 2235 C C . ARG A 1 288 ? -15.852 5.612 30.461 1.00 66.00 288 ARG A C 1
ATOM 2237 O O . ARG A 1 288 ? -16.410 6.646 30.109 1.00 66.00 288 ARG A O 1
ATOM 2244 N N . GLU A 1 289 ? -14.564 5.567 30.793 1.00 64.75 289 GLU A N 1
ATOM 2245 C CA . GLU A 1 289 ? -13.661 6.728 30.723 1.00 64.75 289 GLU A CA 1
ATOM 2246 C C . GLU A 1 289 ? -13.346 7.130 29.272 1.00 64.75 289 GLU A C 1
ATOM 2248 O O . GLU A 1 289 ? -13.414 8.309 28.929 1.00 64.75 289 GLU A O 1
ATOM 2253 N N . VAL A 1 290 ? -13.064 6.147 28.412 1.00 62.09 290 VAL A N 1
ATOM 2254 C CA . VAL A 1 290 ? -12.851 6.276 26.963 1.00 62.09 290 VAL A CA 1
ATOM 2255 C C . VAL A 1 290 ? -14.073 6.904 26.303 1.00 62.09 290 VAL A C 1
ATOM 2257 O O . VAL A 1 290 ? -13.934 7.847 25.529 1.00 62.09 290 VAL A O 1
ATOM 2260 N N . ASN A 1 291 ? -15.277 6.479 26.695 1.00 60.09 291 ASN A N 1
ATOM 2261 C CA . ASN A 1 291 ? -16.534 7.035 26.198 1.00 60.09 291 ASN A CA 1
ATOM 2262 C C . ASN A 1 291 ? -16.658 8.562 26.366 1.00 60.09 291 ASN A C 1
ATOM 2264 O O . ASN A 1 291 ? -17.383 9.198 25.610 1.00 60.09 291 ASN A O 1
ATOM 2268 N N . GLY A 1 292 ? -15.976 9.151 27.356 1.00 58.19 292 GLY A N 1
ATOM 2269 C CA . GLY A 1 292 ? -15.985 10.594 27.612 1.00 58.19 292 GLY A CA 1
ATOM 2270 C C . GLY A 1 292 ? -14.884 11.388 26.900 1.00 58.19 292 GLY A C 1
ATOM 2271 O O . GLY A 1 292 ? -14.865 12.609 27.026 1.00 58.19 292 GLY A O 1
ATOM 2272 N N . LYS A 1 293 ? -13.955 10.720 26.201 1.00 61.03 293 LYS A N 1
ATOM 2273 C CA . LYS A 1 293 ? -12.754 11.336 25.599 1.00 61.03 293 LYS A CA 1
ATOM 2274 C C . LYS A 1 293 ? -12.604 11.108 24.093 1.00 61.03 293 LYS A C 1
ATOM 2276 O O . LYS A 1 293 ? -11.632 11.574 23.507 1.00 61.03 293 LYS A O 1
ATOM 2281 N N . VAL A 1 294 ? -13.532 10.381 23.479 1.00 60.25 294 VAL A N 1
ATOM 2282 C CA . VAL A 1 294 ? -13.562 10.177 22.029 1.00 60.25 294 VAL A CA 1
ATOM 2283 C C . VAL A 1 294 ? -14.153 11.411 21.359 1.00 60.25 294 VAL A C 1
ATOM 2285 O O . VAL A 1 294 ? -15.254 11.847 21.703 1.00 60.25 294 VAL A O 1
ATOM 2288 N N . THR A 1 295 ? -13.417 11.960 20.396 1.00 63.56 295 THR A N 1
ATOM 2289 C CA . THR A 1 295 ? -13.882 13.083 19.584 1.00 63.56 295 THR A CA 1
ATOM 2290 C C . THR A 1 295 ? -14.581 12.526 18.350 1.00 63.56 295 THR A C 1
ATOM 2292 O O . THR A 1 295 ? -13.952 11.890 17.507 1.00 63.56 295 THR A O 1
ATOM 2295 N N . TRP A 1 296 ? -15.885 12.772 18.255 1.00 71.00 296 TRP A N 1
ATOM 2296 C CA . TRP A 1 296 ? -16.698 12.433 17.090 1.00 71.00 296 TRP A CA 1
ATOM 2297 C C . TRP A 1 296 ? -16.580 13.542 16.046 1.00 71.00 296 TRP A C 1
ATOM 2299 O O . TRP A 1 296 ? -16.768 14.714 16.390 1.00 71.00 296 TRP A O 1
ATOM 2309 N N . ARG A 1 297 ? -16.266 13.183 14.801 1.00 62.12 297 ARG A N 1
ATOM 2310 C CA . ARG A 1 297 ? -16.231 14.108 13.665 1.00 62.12 297 ARG A CA 1
ATOM 2311 C C . ARG A 1 297 ? -17.084 13.622 12.499 1.00 62.12 297 ARG A C 1
ATOM 2313 O O . ARG A 1 297 ? -17.250 12.393 12.324 1.00 62.12 297 ARG A O 1
#

Organism: NCBI:txid1045776

Radius of gyration: 23.04 Å; chains: 1; bounding box: 58×43×65 Å

Foldseek 3Di:
DDPPPLLQDDAAKFWEWEDAPVDTAIWIWGQHPVRQIAIWAAQLFHEGELFLQLVVLVVVVPDDTPCVPHCPPDNSQPDDGPYYQHLPVLPDPPDDPVRNVSSVSRVVSLLRNSVNPDQVDSVSSSVSRVVRYDYRCVSPDVCNSLQRLCPVHQKAWEWEAAPLGIFIWIFRNCLLPDPDLPRQGTPDDDLEHEGEHALVRVQCVCPDPPNVVVVVPPRDDPDSSNNHGNYYAYLVPDQLVPCVDVNVSVLLSNLSSNPVCNVVQDDDPDDDPVVSVVNVVVSVVSSVSSSVRYHYD

Sequence (297 aa):
MDVRNTGVPAPGLWLMGVRLAEMSGLTVLEVAEDESLRVLGPEGGMYLFPTRHGMADFLASGEPHSLDDGMDGVDVTSVEPGYLADFDLLGDPDVDEDDAARIWTECLLVVEACGIEDPQSFEDALARVTALTTCRDDFEQPGYEERDYWMGRDIQPVRLTLPSGSGVTLVAMDDLRARDTSAHPFLGGYGQVVLFRDPAALLAHIRADGTEEIRESMWWPGDAPHCEPVLSVDVRTVDARDRTSDAFDFLCGLARVLTNRYRDLRPGKTNSDRQIRQETERIERLLREVNGKVTWR